Protein AF-A0A3D8RKR7-F1 (afdb_monomer_lite)

Organism: NCBI:txid1810919

Secondary structure (DSSP, 8-state):
----------------------------GGGTTS-TTPBPTTT-SBP-EEEESS--SGGGHHHHHHHHHTT---S-TTSGGGEEEE-HHHHHHHH-SSS--EEEEES-HHHHHHHHHHHHHHHHHHHHHHTTSS----PPP---HHHHHHHTTSSSEEEEEEE-S-----TTS-SS-EEEEEEEE-S-HHHHHHHHHHH---TTSHHHHHHHHHH---SHHHHHHHHHHTTT--TTTTT-TT--TT---------------------------------------------

pLDDT: mean 72.48, std 21.84, range [32.44, 96.5]

Foldseek 3Di:
DDDDDDDDDDDDDPPDDPPPPPDPPCLDPQQVPCPQQHAAPFQRHGFPDKDFLQDPDPVCVVVVVVCVVLLLDLDDRSHCLRMGTHHPVQCVQLPDLVHRQKAKAFPCLLVQLLLLLLQLVVLVVQQVVCVVPVPRDDHRDGAAQCLQCVLVVHPTTWMKIWGNQADPDDPRDHRGTDIDGTDGDSHGRSSRLVSCLSNDPDPPDSSVLVVCSSPPPDPVSSVVVCVVSVNVDDCVSSVNPPPDSVPSDSPPPDDDPPDDDPPDDDDDDDDDDDDDDDDDDDDDDDDDDDD

Radius of gyration: 30.24 Å; chains: 1; bounding box: 137×66×73 Å

Sequence (291 aa):
MATASPRSSSRTETESIPSRKSSARAAKPELRYWGKDAFCFMCRDEADDYTFLIPDDDDNVRRNRLLRDRGLLNFHLHRKSNAIPLCPNCKSRYGNTLDPGLTFYPGDLSFFIRFELHDRVRRAKAKAKASCLDTGKCPRIVPTARQYATCTNKPVGLYTRVFLKSWVGTALVPKDPGVLAPVPWRGAPVAAILRAIRITDCPRSTLRILRDLYFRDDDNMVTEVGAEYRADGVDEEFGLAGVGLDEVGLEGDAEDGLRWTDDSNSIEKGDDDEKDEGDEMPELVFFDRVI

Structure (mmCIF, N/CA/C/O backbone):
data_AF-A0A3D8RKR7-F1
#
_entry.id   AF-A0A3D8RKR7-F1
#
loop_
_atom_site.group_PDB
_atom_site.id
_atom_site.type_symbol
_atom_site.label_atom_id
_atom_site.label_alt_id
_atom_site.label_comp_id
_atom_site.label_asym_id
_atom_site.label_entity_id
_atom_site.label_seq_id
_atom_site.pdbx_PDB_ins_code
_atom_site.Cartn_x
_atom_site.Cartn_y
_atom_site.Cartn_z
_atom_site.occupancy
_atom_site.B_iso_or_equiv
_atom_site.auth_seq_id
_atom_site.auth_comp_id
_atom_site.auth_asym_id
_atom_site.auth_atom_id
_atom_site.pdbx_PDB_model_num
ATOM 1 N N . MET A 1 1 ? 62.571 28.262 44.326 1.00 39.94 1 MET A N 1
ATOM 2 C CA . MET A 1 1 ? 62.321 27.233 43.292 1.00 39.94 1 MET A CA 1
ATOM 3 C C . MET A 1 1 ? 60.843 26.875 43.311 1.00 39.94 1 MET A C 1
ATOM 5 O O . MET A 1 1 ? 60.292 26.799 44.398 1.00 39.94 1 MET A O 1
ATOM 9 N N . ALA A 1 2 ? 60.270 26.661 42.124 1.00 37.88 2 ALA A N 1
ATOM 10 C CA . ALA A 1 2 ? 58.874 26.328 41.808 1.00 37.88 2 ALA A CA 1
ATOM 11 C C . ALA A 1 2 ? 57.887 27.513 41.718 1.00 37.88 2 ALA A C 1
ATOM 13 O O . ALA A 1 2 ? 57.321 28.007 42.685 1.00 37.88 2 ALA A O 1
ATOM 14 N N . THR A 1 3 ? 57.722 27.925 40.465 1.00 40.38 3 THR A N 1
ATOM 15 C CA . THR A 1 3 ? 56.677 28.736 39.842 1.00 40.38 3 THR A CA 1
ATOM 16 C C . THR A 1 3 ? 55.322 28.019 39.819 1.00 40.38 3 THR A C 1
ATOM 18 O O . THR A 1 3 ? 55.292 26.834 39.496 1.00 40.38 3 THR A O 1
ATOM 21 N N . ALA A 1 4 ? 54.211 28.743 39.979 1.00 36.09 4 ALA A N 1
ATOM 22 C CA . ALA A 1 4 ? 52.954 28.417 39.297 1.00 36.09 4 ALA A CA 1
ATOM 23 C C . ALA A 1 4 ? 52.034 29.646 39.223 1.00 36.09 4 ALA A C 1
ATOM 25 O O . ALA A 1 4 ? 51.695 30.258 40.231 1.00 36.09 4 ALA A O 1
ATOM 26 N N . SER A 1 5 ? 51.677 29.995 37.989 1.00 38.66 5 SER A N 1
ATOM 27 C CA . SER A 1 5 ? 50.736 31.038 37.577 1.00 38.66 5 SER A CA 1
ATOM 28 C C . SER A 1 5 ? 49.305 30.451 37.437 1.00 38.66 5 SER A C 1
ATOM 30 O O . SER A 1 5 ? 49.126 29.248 37.639 1.00 38.66 5 SER A O 1
ATOM 32 N N . PRO A 1 6 ? 48.278 31.270 37.134 1.00 45.84 6 PRO A N 1
ATOM 33 C CA . PRO A 1 6 ? 46.893 31.098 37.578 1.00 45.84 6 PRO A CA 1
ATOM 34 C C . PRO A 1 6 ? 46.051 30.205 36.659 1.00 45.84 6 PRO A C 1
ATOM 36 O O . PRO A 1 6 ? 46.387 29.993 35.494 1.00 45.84 6 PRO A O 1
ATOM 39 N N . ARG A 1 7 ? 44.886 29.752 37.144 1.00 35.34 7 ARG A N 1
ATOM 40 C CA . ARG A 1 7 ? 43.813 29.255 36.272 1.00 35.34 7 ARG A CA 1
ATOM 41 C C . ARG A 1 7 ? 42.544 30.076 36.437 1.00 35.34 7 ARG A C 1
ATOM 43 O O . ARG A 1 7 ? 41.972 30.192 37.515 1.00 35.34 7 ARG A O 1
ATOM 50 N N . SER A 1 8 ? 42.190 30.663 35.306 1.00 34.97 8 SER A N 1
ATOM 51 C CA . SER A 1 8 ? 41.068 31.524 35.008 1.00 34.97 8 SER A CA 1
ATOM 52 C C . SER A 1 8 ? 39.729 30.799 35.031 1.00 34.97 8 SER A C 1
ATOM 54 O O . SER A 1 8 ? 39.613 29.627 34.673 1.00 34.97 8 SER A O 1
ATOM 56 N N . SER A 1 9 ? 38.716 31.595 35.352 1.00 37.81 9 SER A N 1
ATOM 57 C CA . SER A 1 9 ? 37.302 31.426 35.057 1.00 37.81 9 SER A CA 1
ATOM 58 C C . SER A 1 9 ? 37.009 30.802 33.690 1.00 37.81 9 SER A C 1
ATOM 60 O O . SER A 1 9 ? 37.553 31.217 32.671 1.00 37.81 9 SER A O 1
ATOM 62 N N . SER A 1 10 ? 36.045 29.888 33.664 1.00 34.12 10 SER A N 1
ATOM 63 C CA . SER A 1 10 ? 35.070 29.773 32.573 1.00 34.12 10 SER A CA 1
ATOM 64 C C . SER A 1 10 ? 33.810 29.099 33.120 1.00 34.12 10 SER A C 1
ATOM 66 O O . SER A 1 10 ? 33.689 27.881 33.182 1.00 34.12 10 SER A O 1
ATOM 68 N N . ARG A 1 11 ? 32.873 29.930 33.592 1.00 36.28 11 ARG A N 1
ATOM 69 C CA . ARG A 1 11 ? 31.462 29.556 33.701 1.00 36.28 11 ARG A CA 1
ATOM 70 C C . ARG A 1 11 ? 30.933 29.526 32.270 1.00 36.28 11 ARG A C 1
ATOM 72 O O . ARG A 1 11 ? 30.763 30.580 31.671 1.00 36.28 11 ARG A O 1
ATOM 79 N N . THR A 1 12 ? 30.725 28.343 31.714 1.00 32.88 12 THR A N 1
ATOM 80 C CA . THR A 1 12 ? 29.902 28.171 30.518 1.00 32.88 12 THR A CA 1
ATOM 81 C C . THR A 1 12 ? 28.444 28.182 30.956 1.00 32.88 12 THR A C 1
ATOM 83 O O . THR A 1 12 ? 27.963 27.272 31.632 1.00 32.88 12 THR A O 1
ATOM 86 N N . GLU A 1 13 ? 27.766 29.276 30.623 1.00 37.91 13 GLU A N 1
ATOM 87 C CA . GLU A 1 13 ? 26.317 29.391 30.680 1.00 37.91 13 GLU A CA 1
ATOM 88 C C . GLU A 1 13 ? 25.705 28.286 29.818 1.00 37.91 13 GLU A C 1
ATOM 90 O O . GLU A 1 13 ? 26.032 28.111 28.645 1.00 37.91 13 GLU A O 1
ATOM 95 N N . THR A 1 14 ? 24.841 27.490 30.437 1.00 35.91 14 THR A N 1
ATOM 96 C CA . THR A 1 14 ? 23.998 26.531 29.738 1.00 35.91 14 THR A CA 1
ATOM 97 C C . THR A 1 14 ? 22.871 27.321 29.090 1.00 35.91 14 THR A C 1
ATOM 99 O O . THR A 1 14 ? 21.837 27.584 29.702 1.00 35.91 14 THR A O 1
ATOM 102 N N . GLU A 1 15 ? 23.090 27.745 27.844 1.00 35.81 15 GLU A N 1
ATOM 103 C CA . GLU A 1 15 ? 22.016 28.215 26.977 1.00 35.81 15 GLU A CA 1
ATOM 104 C C . GLU A 1 15 ? 20.998 27.083 26.823 1.00 35.81 15 GLU A C 1
ATOM 106 O O . GLU A 1 15 ? 21.229 26.043 26.201 1.00 35.81 15 GLU A O 1
ATOM 111 N N . SER A 1 16 ? 19.859 27.282 27.473 1.00 35.56 16 SER A N 1
ATOM 112 C CA . SER A 1 16 ? 18.686 26.437 27.363 1.00 35.56 16 SER A CA 1
ATOM 113 C C . SER A 1 16 ? 18.123 26.585 25.953 1.00 35.56 16 SER A C 1
ATOM 115 O O . SER A 1 16 ? 17.440 27.549 25.619 1.00 35.56 16 SER A O 1
ATOM 117 N N . ILE A 1 17 ? 18.437 25.609 25.103 1.00 39.28 17 ILE A N 1
ATOM 118 C CA . ILE A 1 17 ? 17.840 25.460 23.777 1.00 39.28 17 ILE A CA 1
ATOM 119 C C . ILE A 1 17 ? 16.317 25.358 23.969 1.00 39.28 17 ILE A C 1
ATOM 121 O O . ILE A 1 17 ? 15.851 24.406 24.607 1.00 39.28 17 ILE A O 1
ATOM 125 N N . PRO A 1 18 ? 15.509 26.292 23.433 1.00 33.22 18 PRO A N 1
ATOM 126 C CA . PRO A 1 18 ? 14.067 26.173 23.510 1.00 33.22 18 PRO A CA 1
ATOM 127 C C . PRO A 1 18 ? 13.653 24.957 22.688 1.00 33.22 18 PRO A C 1
ATOM 129 O O . PRO A 1 18 ? 13.862 24.907 21.473 1.00 33.22 18 PRO A O 1
ATOM 132 N N . SER A 1 19 ? 13.064 23.975 23.369 1.00 32.94 19 SER A N 1
ATOM 133 C CA . SER A 1 19 ? 12.378 22.837 22.769 1.00 32.94 19 SER A CA 1
ATOM 134 C C . SER A 1 19 ? 11.348 23.362 21.767 1.00 32.94 19 SER A C 1
ATOM 136 O O . SER A 1 19 ? 10.260 23.820 22.130 1.00 32.94 19 SER A O 1
ATOM 138 N N . ARG A 1 20 ? 11.727 23.355 20.483 1.00 36.62 20 ARG A N 1
ATOM 139 C CA . ARG A 1 20 ? 10.831 23.615 19.361 1.00 36.62 20 ARG A CA 1
ATOM 140 C C . ARG A 1 20 ? 9.817 22.483 19.346 1.00 36.62 20 ARG A C 1
ATOM 142 O O . ARG A 1 20 ? 10.061 21.429 18.771 1.00 36.62 20 ARG A O 1
ATOM 149 N N . LYS A 1 21 ? 8.682 22.714 20.005 1.00 33.47 21 LYS A N 1
ATOM 150 C CA . LYS A 1 21 ? 7.452 21.952 19.806 1.00 33.47 21 LYS A CA 1
ATOM 151 C C . LYS A 1 21 ? 7.142 22.011 18.311 1.00 33.47 21 LYS A C 1
ATOM 153 O O . LYS A 1 21 ? 6.682 23.038 17.813 1.00 33.47 21 LYS A O 1
ATOM 158 N N . SER A 1 22 ? 7.488 20.949 17.592 1.00 38.47 22 SER A N 1
ATOM 159 C CA . SER A 1 22 ? 7.185 20.792 16.179 1.00 38.47 22 SER A CA 1
ATOM 160 C C . SER A 1 22 ? 5.668 20.843 16.012 1.00 38.47 22 SER A C 1
ATOM 162 O O . SER A 1 22 ? 4.891 20.164 16.685 1.00 38.47 22 SER A O 1
ATOM 164 N N . SER A 1 23 ? 5.249 21.781 15.171 1.00 43.09 23 SER A N 1
ATOM 165 C CA . SER A 1 23 ? 3.861 22.132 14.921 1.00 43.09 23 SER A CA 1
ATOM 166 C C . SER A 1 23 ? 3.163 21.010 14.153 1.00 43.09 23 SER A C 1
ATOM 168 O O . SER A 1 23 ? 3.196 20.967 12.928 1.00 43.09 23 SER A O 1
ATOM 170 N N . ALA A 1 24 ? 2.471 20.130 14.873 1.00 42.94 24 ALA A N 1
ATOM 171 C CA . ALA A 1 24 ? 1.514 19.179 14.303 1.00 42.94 24 ALA A CA 1
ATOM 172 C C . ALA A 1 24 ? 0.143 19.822 13.977 1.00 42.94 24 ALA A C 1
ATOM 174 O O . ALA A 1 24 ? -0.828 19.120 13.715 1.00 42.94 24 ALA A O 1
ATOM 175 N N . ARG A 1 25 ? 0.015 21.160 14.026 1.00 41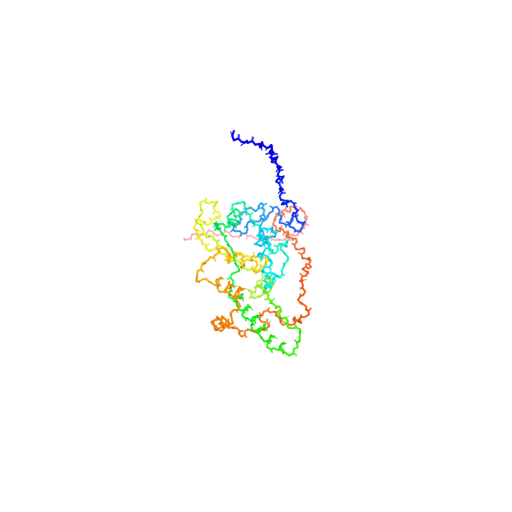.34 25 ARG A N 1
ATOM 176 C CA . ARG A 1 25 ? -1.291 21.851 13.990 1.00 41.34 25 ARG A CA 1
ATOM 177 C C . ARG A 1 25 ? -1.711 22.424 12.638 1.00 41.34 25 ARG A C 1
ATOM 179 O O . ARG A 1 25 ? -2.804 22.972 12.542 1.00 41.34 25 ARG A O 1
ATOM 186 N N . ALA A 1 26 ? -0.911 22.262 11.589 1.00 39.88 26 ALA A N 1
ATOM 187 C CA . ALA A 1 26 ? -1.281 22.680 10.237 1.00 39.88 26 ALA A CA 1
ATOM 188 C C . ALA A 1 26 ? -1.836 21.503 9.411 1.00 39.88 26 ALA A C 1
ATOM 190 O O . ALA A 1 26 ? -1.346 21.202 8.323 1.00 39.88 26 ALA A O 1
ATOM 191 N N . ALA A 1 27 ? -2.855 20.807 9.924 1.00 41.25 27 ALA A N 1
ATOM 192 C CA . ALA A 1 27 ? -3.621 19.877 9.099 1.00 41.25 27 ALA A CA 1
ATOM 193 C C . ALA A 1 27 ? -4.478 20.684 8.105 1.00 41.25 27 ALA A C 1
ATOM 195 O O . ALA A 1 27 ? -5.383 21.427 8.490 1.00 41.25 27 ALA A O 1
ATOM 196 N N . LYS A 1 28 ? -4.112 20.566 6.825 1.00 51.03 28 LYS A N 1
ATOM 197 C CA . LYS A 1 28 ? -4.682 21.246 5.653 1.00 51.03 28 LYS A CA 1
ATOM 198 C C . LYS A 1 28 ? -6.195 20.951 5.497 1.00 51.03 28 LYS A C 1
ATOM 200 O O . LYS A 1 28 ? -6.631 19.843 5.810 1.00 51.03 28 LYS A O 1
ATOM 205 N N . PRO A 1 29 ? -6.997 21.908 4.988 1.00 46.53 29 PRO A N 1
ATOM 206 C CA . PRO A 1 29 ? -8.468 21.865 4.987 1.00 46.53 29 PRO A CA 1
ATOM 207 C C . PRO A 1 29 ? -9.113 20.666 4.264 1.00 46.53 29 PRO A C 1
ATOM 209 O O . PRO A 1 29 ? -10.235 20.307 4.609 1.00 46.53 29 PRO A O 1
ATOM 212 N N . GLU A 1 30 ? -8.422 19.993 3.336 1.00 51.38 30 GLU A N 1
ATOM 213 C CA . GLU A 1 30 ? -8.979 18.859 2.568 1.00 51.38 30 GLU A CA 1
ATOM 214 C C . GLU A 1 30 ? -9.342 17.623 3.414 1.00 51.38 30 GLU A C 1
ATOM 216 O O . GLU A 1 30 ? -10.159 16.800 2.999 1.00 51.38 30 GLU A O 1
ATOM 221 N N . LEU A 1 31 ? -8.767 17.482 4.611 1.00 54.09 31 LEU A N 1
ATOM 222 C CA . LEU A 1 31 ? -8.979 16.322 5.488 1.00 54.09 31 LEU A CA 1
ATOM 223 C C . LEU A 1 31 ? -10.013 16.538 6.592 1.00 54.09 31 LEU A C 1
ATOM 225 O O . LEU A 1 31 ? -10.366 15.577 7.268 1.00 54.09 31 LEU A O 1
ATOM 229 N N . ARG A 1 32 ? -10.573 17.748 6.734 1.00 53.78 32 ARG A N 1
ATOM 230 C CA . ARG A 1 32 ? -11.679 18.041 7.675 1.00 53.78 32 ARG A CA 1
ATOM 231 C C . ARG A 1 32 ? -13.003 17.329 7.336 1.00 53.78 32 ARG A C 1
ATOM 233 O O . ARG A 1 32 ? -14.017 17.609 7.957 1.00 53.78 32 ARG A O 1
ATOM 240 N N . TYR A 1 33 ? -12.996 16.439 6.347 1.00 52.94 33 TYR A N 1
ATOM 241 C CA . TYR A 1 33 ? -14.180 15.891 5.687 1.00 52.94 33 TYR A CA 1
ATOM 242 C C . TYR A 1 33 ? -14.348 14.373 5.841 1.00 52.94 33 TYR A C 1
ATOM 244 O O . TYR A 1 33 ? -15.031 13.742 5.036 1.00 52.94 33 TYR A O 1
ATOM 252 N N . TRP A 1 34 ? -13.726 13.763 6.846 1.00 63.56 34 TRP A N 1
ATOM 253 C CA . TRP A 1 34 ? -14.287 12.526 7.383 1.00 63.56 34 TRP A CA 1
ATOM 254 C C . TRP A 1 34 ? -15.398 13.006 8.317 1.00 63.56 34 TRP A C 1
ATOM 256 O O . TRP A 1 34 ? -15.102 13.682 9.298 1.00 63.56 34 TRP A O 1
ATOM 266 N N . GLY A 1 35 ? -16.661 12.840 7.909 1.00 60.59 35 GLY A N 1
ATOM 267 C CA . GLY A 1 35 ? -17.811 13.318 8.683 1.00 60.59 35 GLY A CA 1
ATOM 268 C C . GLY A 1 35 ? -17.785 12.787 10.119 1.00 60.59 35 GLY A C 1
ATOM 269 O O . GLY A 1 35 ? -17.057 11.840 10.412 1.00 60.59 35 GLY A O 1
ATOM 270 N N . LYS A 1 36 ? -18.588 13.380 11.011 1.00 62.94 36 LYS A N 1
ATOM 271 C CA . LYS A 1 36 ? -18.715 12.906 12.403 1.00 62.94 36 LYS A CA 1
ATOM 272 C C . LYS A 1 36 ? -19.152 11.434 12.499 1.00 62.94 36 LYS A C 1
ATOM 274 O O . LYS A 1 36 ? -18.908 10.815 13.518 1.00 62.94 36 LYS A O 1
ATOM 279 N N . ASP A 1 37 ? -19.683 10.879 11.412 1.00 64.00 37 ASP A N 1
ATOM 280 C CA . ASP A 1 37 ? -20.168 9.500 11.311 1.00 64.00 37 ASP A CA 1
ATOM 281 C C . ASP A 1 37 ? -19.169 8.569 10.591 1.00 64.00 37 ASP A C 1
ATOM 283 O O . ASP A 1 37 ? -19.534 7.558 9.988 1.00 64.00 37 ASP A O 1
ATOM 287 N N . ALA A 1 38 ? -17.877 8.917 10.579 1.00 85.44 38 ALA A N 1
ATOM 288 C CA . ALA A 1 38 ? -16.861 8.056 9.991 1.00 85.44 38 ALA A CA 1
ATOM 289 C C . ALA A 1 38 ? -16.655 6.798 10.851 1.00 85.44 38 ALA A C 1
ATOM 291 O O . ALA A 1 38 ? -16.345 6.874 12.035 1.00 85.44 38 ALA A O 1
ATOM 292 N N . PHE A 1 39 ? -16.742 5.620 10.234 1.00 91.19 39 PHE A N 1
ATOM 293 C CA . PHE A 1 39 ? -16.422 4.359 10.902 1.00 91.19 39 PHE A CA 1
ATOM 294 C C . PHE A 1 39 ? -14.947 3.995 10.742 1.00 91.19 39 PHE A C 1
ATOM 296 O O . PHE A 1 39 ? -14.360 4.124 9.665 1.00 91.19 39 PHE A O 1
ATOM 303 N N . CYS A 1 40 ? -14.364 3.445 11.802 1.00 92.62 40 CYS A N 1
ATOM 304 C CA . CYS A 1 40 ? -13.018 2.906 11.844 1.00 92.62 40 CYS A CA 1
ATOM 305 C C . CYS A 1 40 ? -12.832 1.867 10.740 1.00 92.62 40 CYS A C 1
ATOM 307 O O . CYS A 1 40 ? -13.534 0.852 10.667 1.00 92.62 40 CYS A O 1
ATOM 309 N N . PHE A 1 41 ? -11.817 2.082 9.910 1.00 93.69 41 PHE A N 1
ATOM 310 C CA . PHE A 1 41 ? -11.498 1.197 8.799 1.00 93.69 41 PHE A CA 1
ATOM 311 C C . PHE A 1 41 ? -11.228 -0.242 9.252 1.00 93.69 41 PHE A C 1
ATOM 313 O O . PHE A 1 41 ? -11.626 -1.204 8.593 1.00 93.69 41 PHE A O 1
ATOM 320 N N . MET A 1 42 ? -10.585 -0.399 10.411 1.00 92.50 42 MET A N 1
ATOM 321 C CA . MET A 1 42 ? -10.130 -1.697 10.900 1.00 92.50 42 MET A CA 1
ATOM 322 C C . MET A 1 42 ? -11.228 -2.488 11.610 1.00 92.50 42 MET A C 1
ATOM 324 O O . MET A 1 42 ? -11.440 -3.645 11.257 1.00 92.50 42 MET A O 1
ATOM 328 N N . CYS A 1 43 ? -11.941 -1.884 12.565 1.00 90.19 43 CYS A N 1
ATOM 329 C CA . CYS A 1 43 ? -12.896 -2.594 13.429 1.00 90.19 43 CYS A CA 1
ATOM 330 C C . CYS A 1 43 ? -14.360 -2.159 13.277 1.00 90.19 43 CYS A C 1
ATOM 332 O O . CYS A 1 43 ? -15.208 -2.736 13.943 1.00 90.19 43 CYS A O 1
ATOM 334 N N . ARG A 1 44 ? -14.664 -1.178 12.412 1.00 90.00 44 ARG A N 1
ATOM 335 C CA . ARG A 1 44 ? -16.019 -0.629 12.186 1.00 90.00 44 ARG A CA 1
ATOM 336 C C . ARG A 1 44 ? -16.674 0.075 13.382 1.00 90.00 44 ARG A C 1
ATOM 338 O O . ARG A 1 44 ? -17.839 0.424 13.291 1.00 90.00 44 ARG A O 1
ATOM 345 N N . ASP A 1 45 ? -15.923 0.312 14.451 1.00 89.12 45 ASP A N 1
ATOM 346 C CA . ASP A 1 45 ? -16.331 1.192 15.555 1.00 89.12 45 ASP A CA 1
ATOM 347 C C . ASP A 1 45 ? -16.315 2.668 15.115 1.00 89.12 45 ASP A C 1
ATOM 349 O O . ASP A 1 45 ? -15.830 2.966 14.024 1.00 89.12 45 ASP A O 1
ATOM 353 N N . GLU A 1 46 ? -16.785 3.597 15.938 1.00 89.75 46 GLU A N 1
ATOM 354 C CA . GLU A 1 46 ? -16.725 5.035 15.637 1.00 89.75 46 GLU A CA 1
ATOM 355 C C . GLU A 1 46 ? -15.261 5.500 15.495 1.00 89.75 46 GLU A C 1
ATOM 357 O O . GLU A 1 46 ? -14.401 5.180 16.323 1.00 89.75 46 GLU A O 1
ATOM 362 N N . ALA A 1 47 ? -14.938 6.198 14.402 1.00 91.19 47 ALA A N 1
ATOM 363 C CA . ALA A 1 47 ? -13.626 6.806 14.217 1.00 91.19 47 ALA A CA 1
ATOM 364 C C . ALA A 1 47 ? -13.636 8.241 14.738 1.00 91.19 47 ALA A C 1
ATOM 366 O O . ALA A 1 47 ? -14.434 9.066 14.310 1.00 91.19 47 ALA A O 1
ATOM 367 N N . ASP A 1 48 ? -12.686 8.546 15.611 1.00 87.75 48 ASP A N 1
ATOM 368 C CA . ASP A 1 48 ? -12.483 9.882 16.163 1.00 87.75 48 ASP A CA 1
ATOM 369 C C . ASP A 1 48 ? -11.448 10.690 15.367 1.00 87.75 48 ASP A C 1
ATOM 371 O O . ASP A 1 48 ? -11.423 11.920 15.426 1.00 87.75 48 ASP A O 1
ATOM 375 N N . ASP A 1 49 ? -10.578 10.005 14.621 1.00 89.50 49 ASP A N 1
ATOM 376 C CA . ASP A 1 49 ? -9.476 10.620 13.895 1.00 89.50 49 ASP A CA 1
ATOM 377 C C . ASP A 1 49 ? -9.088 9.798 12.650 1.00 89.50 49 ASP A C 1
ATOM 379 O O . ASP A 1 49 ? -9.614 8.721 12.359 1.00 89.50 49 ASP A O 1
ATOM 383 N N . TYR A 1 50 ? -8.122 10.302 11.892 1.00 91.00 50 TYR A N 1
ATOM 384 C CA . TYR A 1 50 ? -7.516 9.621 10.761 1.00 91.00 50 TYR A CA 1
ATOM 385 C C . TYR A 1 50 ? -6.018 9.402 10.977 1.00 91.00 50 TYR A C 1
ATOM 387 O O . TYR A 1 50 ? -5.378 9.902 11.911 1.00 91.00 50 TYR A O 1
ATOM 395 N N . THR A 1 51 ? -5.432 8.573 10.120 1.00 92.81 51 THR A N 1
ATOM 396 C CA . THR A 1 51 ? -3.987 8.360 10.057 1.00 92.81 51 THR A CA 1
ATOM 397 C C . THR A 1 51 ? -3.535 8.225 8.615 1.00 92.81 51 THR A C 1
ATOM 399 O O . THR A 1 51 ? -4.157 7.518 7.820 1.00 92.81 51 THR A O 1
ATOM 402 N N . PHE A 1 52 ? -2.427 8.891 8.291 1.00 94.00 52 PHE A N 1
ATOM 403 C CA . PHE A 1 52 ? -1.772 8.745 7.000 1.00 94.00 52 PHE A CA 1
ATOM 404 C C . PHE A 1 52 ? -1.000 7.428 6.915 1.00 94.00 52 PHE A C 1
ATOM 406 O O . PHE A 1 52 ? -0.294 7.040 7.847 1.00 94.00 52 PHE A O 1
ATOM 413 N N . LEU A 1 53 ? -1.088 6.752 5.773 1.00 94.50 53 LEU A N 1
ATOM 414 C CA . LEU A 1 53 ? -0.333 5.530 5.497 1.00 94.50 53 LEU A CA 1
ATOM 415 C C . LEU A 1 53 ? 1.157 5.847 5.324 1.00 94.50 53 LEU A C 1
ATOM 417 O O . LEU A 1 53 ? 2.026 5.183 5.901 1.00 94.50 53 LEU A O 1
ATOM 421 N N . ILE A 1 54 ? 1.443 6.889 4.541 1.00 93.88 54 ILE A N 1
ATOM 422 C CA . ILE A 1 54 ? 2.777 7.460 4.367 1.00 93.88 54 ILE A CA 1
ATOM 423 C C . ILE A 1 54 ? 2.783 8.850 5.010 1.00 93.88 54 ILE A C 1
ATOM 425 O O . ILE A 1 54 ? 2.272 9.788 4.399 1.00 93.88 54 ILE A O 1
ATOM 429 N N . PRO A 1 55 ? 3.313 8.995 6.236 1.00 91.69 55 PRO A N 1
ATOM 430 C CA . PRO A 1 55 ? 3.407 10.298 6.879 1.00 91.69 55 PRO A CA 1
ATOM 431 C C . PRO A 1 55 ? 4.410 11.202 6.154 1.00 91.69 55 PRO A C 1
ATOM 433 O O . PRO A 1 55 ? 5.417 10.732 5.614 1.00 91.69 55 PRO A O 1
ATOM 436 N N . ASP A 1 56 ? 4.116 12.499 6.155 1.00 89.06 56 ASP A N 1
ATOM 437 C CA . ASP A 1 56 ? 4.981 13.559 5.634 1.00 89.06 56 ASP A CA 1
ATOM 438 C C . ASP A 1 56 ? 5.521 14.391 6.804 1.00 89.06 56 ASP A C 1
ATOM 440 O O . ASP A 1 56 ? 5.109 15.527 7.028 1.00 89.06 56 ASP A O 1
ATOM 444 N N . ASP A 1 57 ? 6.368 13.756 7.614 1.00 87.06 57 ASP A N 1
ATOM 445 C CA . ASP A 1 57 ? 7.050 14.348 8.767 1.00 87.06 57 ASP A CA 1
ATOM 446 C C . ASP A 1 57 ? 8.579 14.266 8.603 1.00 87.06 57 ASP A C 1
ATOM 448 O O . ASP A 1 57 ? 9.092 13.558 7.726 1.00 87.06 57 ASP A O 1
ATOM 452 N N . ASP A 1 58 ? 9.305 15.006 9.448 1.00 78.38 58 ASP A N 1
ATOM 453 C CA . ASP A 1 58 ? 10.769 15.125 9.390 1.00 78.38 58 ASP A CA 1
ATOM 454 C C . ASP A 1 58 ? 11.475 13.759 9.490 1.00 78.38 58 ASP A C 1
ATOM 456 O O . ASP A 1 58 ? 12.455 13.502 8.782 1.00 78.38 58 ASP A O 1
ATOM 460 N N . ASP A 1 59 ? 10.921 12.841 10.286 1.00 83.31 59 ASP A N 1
ATOM 461 C CA . ASP A 1 59 ? 11.456 11.490 10.481 1.00 83.31 59 ASP A CA 1
ATOM 462 C C . ASP A 1 59 ? 11.339 10.624 9.214 1.00 83.31 59 ASP A C 1
ATOM 464 O O . ASP A 1 59 ? 12.122 9.691 9.003 1.00 83.31 59 ASP A O 1
ATOM 468 N N . ASN A 1 60 ? 10.386 10.931 8.328 1.00 85.56 60 ASN A N 1
ATOM 469 C CA . ASN A 1 60 ? 10.146 10.190 7.092 1.00 85.56 60 ASN A CA 1
ATOM 470 C C . ASN A 1 60 ? 10.711 10.873 5.834 1.00 85.56 60 ASN A C 1
ATOM 472 O O . ASN A 1 60 ? 10.625 10.277 4.759 1.00 85.56 60 ASN A O 1
ATOM 476 N N . VAL A 1 61 ? 11.368 12.038 5.926 1.00 87.69 61 VAL A N 1
ATOM 477 C CA . VAL A 1 61 ? 11.892 12.788 4.759 1.00 87.69 61 VAL A CA 1
ATOM 478 C C . VAL A 1 61 ? 12.791 11.933 3.863 1.00 87.69 61 VAL A C 1
ATOM 480 O O . VAL A 1 61 ? 12.577 11.854 2.651 1.00 87.69 61 VAL A O 1
ATOM 483 N N . ARG A 1 62 ? 13.783 11.242 4.443 1.00 89.19 62 ARG A N 1
ATOM 484 C CA . ARG A 1 62 ? 14.703 10.383 3.669 1.00 89.19 62 ARG A CA 1
ATOM 485 C C . ARG A 1 62 ? 13.965 9.243 2.973 1.00 89.19 62 ARG A C 1
ATOM 487 O O . ARG A 1 62 ? 14.273 8.911 1.830 1.00 89.19 62 ARG A O 1
ATOM 494 N N . ARG A 1 63 ? 12.977 8.661 3.653 1.00 89.88 63 ARG A N 1
ATOM 495 C CA . ARG A 1 63 ? 12.161 7.571 3.114 1.00 89.88 63 ARG A CA 1
ATOM 496 C C . ARG A 1 63 ? 11.270 8.068 1.983 1.00 89.88 63 ARG A C 1
ATOM 498 O O . ARG A 1 63 ? 11.239 7.452 0.926 1.00 89.88 63 ARG A O 1
ATOM 505 N N . ASN A 1 64 ? 10.588 9.190 2.180 1.00 92.62 64 ASN A N 1
ATOM 506 C CA . ASN A 1 64 ? 9.706 9.780 1.181 1.00 92.62 64 ASN A CA 1
ATOM 507 C C . ASN A 1 64 ? 10.501 10.178 -0.067 1.00 92.62 64 ASN A C 1
ATOM 509 O O . ASN A 1 64 ? 10.047 9.905 -1.175 1.00 92.62 64 ASN A O 1
ATOM 513 N N . ARG A 1 65 ? 11.721 10.708 0.097 1.00 92.75 65 ARG A N 1
ATOM 514 C CA . ARG A 1 65 ? 12.651 10.938 -1.017 1.00 92.75 65 ARG A CA 1
ATOM 515 C C . ARG A 1 65 ? 12.963 9.647 -1.778 1.00 92.75 65 ARG A C 1
ATOM 517 O O . ARG A 1 65 ? 12.766 9.612 -2.983 1.00 92.75 65 ARG A O 1
ATOM 524 N N . LEU A 1 66 ? 13.342 8.572 -1.083 1.00 92.44 66 LEU A N 1
ATOM 525 C CA . LEU A 1 66 ? 13.620 7.274 -1.712 1.00 92.44 66 LEU A CA 1
ATOM 526 C C . LEU A 1 66 ? 12.422 6.728 -2.508 1.00 92.44 66 LEU A C 1
ATOM 528 O O . LEU A 1 66 ? 12.599 6.149 -3.578 1.00 92.44 66 LEU A O 1
ATOM 532 N N . LEU A 1 67 ? 11.204 6.891 -1.986 1.00 94.38 67 LEU A N 1
ATOM 533 C CA . LEU A 1 67 ? 9.984 6.451 -2.664 1.00 94.38 67 LEU A CA 1
ATOM 534 C C . LEU A 1 67 ? 9.684 7.292 -3.915 1.00 94.38 67 LEU A C 1
ATOM 536 O O . LEU A 1 67 ? 9.276 6.725 -4.928 1.00 94.38 67 LEU A O 1
ATOM 540 N N . ARG A 1 68 ? 9.924 8.613 -3.874 1.00 93.06 68 ARG A N 1
ATOM 541 C CA . ARG A 1 68 ? 9.813 9.497 -5.052 1.00 93.06 68 ARG A CA 1
ATOM 542 C C . ARG A 1 68 ? 10.855 9.158 -6.109 1.00 93.06 68 ARG A C 1
ATOM 544 O O . ARG A 1 68 ? 10.493 8.991 -7.266 1.00 93.06 68 ARG A O 1
ATOM 551 N N . ASP A 1 69 ? 12.111 8.986 -5.703 1.00 91.44 69 ASP A N 1
ATOM 552 C CA . ASP A 1 69 ? 13.220 8.659 -6.608 1.00 91.44 69 ASP A CA 1
ATOM 553 C C . ASP A 1 69 ? 12.984 7.319 -7.330 1.00 91.44 69 ASP A C 1
ATOM 555 O O . ASP A 1 69 ? 13.405 7.139 -8.470 1.00 91.44 69 ASP A O 1
ATOM 559 N N . ARG A 1 70 ? 12.253 6.390 -6.694 1.00 91.12 70 ARG A N 1
ATOM 560 C CA . ARG A 1 70 ? 11.818 5.120 -7.298 1.00 91.12 70 ARG A CA 1
ATOM 561 C C . ARG A 1 70 ? 10.498 5.184 -8.074 1.00 91.12 70 ARG A C 1
ATOM 563 O O . ARG A 1 70 ? 10.062 4.149 -8.567 1.00 91.12 70 ARG A O 1
ATOM 570 N N . GLY A 1 71 ? 9.838 6.338 -8.167 1.00 93.44 71 GLY A N 1
ATOM 571 C CA . GLY A 1 71 ? 8.544 6.474 -8.847 1.00 93.44 71 GLY A CA 1
ATOM 572 C C . GLY A 1 71 ? 7.397 5.707 -8.175 1.00 93.44 71 GLY A C 1
ATOM 573 O O . GLY A 1 71 ? 6.434 5.343 -8.835 1.00 93.44 71 GLY A O 1
ATOM 574 N N . LEU A 1 72 ? 7.494 5.429 -6.869 1.00 94.94 72 LEU A N 1
ATOM 575 C CA . LEU A 1 72 ? 6.479 4.680 -6.110 1.00 94.94 72 LEU A CA 1
ATOM 576 C C . LEU A 1 72 ? 5.382 5.576 -5.509 1.00 94.94 72 LEU A C 1
ATOM 578 O O . LEU A 1 72 ? 4.457 5.073 -4.876 1.00 94.94 72 LEU A O 1
ATOM 582 N N . LEU A 1 73 ? 5.491 6.898 -5.662 1.00 92.88 73 LEU A N 1
ATOM 583 C CA . LEU A 1 73 ? 4.487 7.862 -5.208 1.00 92.88 73 LEU A CA 1
ATOM 584 C C . LEU A 1 73 ? 3.864 8.562 -6.417 1.00 92.88 73 LEU A C 1
ATOM 586 O O . LEU A 1 73 ? 4.458 9.487 -6.963 1.00 92.88 73 LEU A O 1
ATOM 590 N N . ASN A 1 74 ? 2.657 8.141 -6.795 1.00 88.88 74 ASN A N 1
ATOM 591 C CA . ASN A 1 74 ? 1.829 8.769 -7.833 1.00 88.88 74 ASN A CA 1
ATOM 592 C C . ASN A 1 74 ? 0.707 9.658 -7.256 1.00 88.88 74 ASN A C 1
ATOM 594 O O . ASN A 1 74 ? -0.223 10.021 -7.964 1.00 88.88 74 ASN A O 1
ATOM 598 N N . PHE A 1 75 ? 0.767 9.999 -5.966 1.00 89.50 75 PHE A N 1
ATOM 599 C CA . PHE A 1 75 ? -0.231 10.822 -5.278 1.00 89.50 75 PHE A CA 1
ATOM 600 C C . PHE A 1 75 ? 0.434 11.779 -4.281 1.00 89.50 75 PHE A C 1
ATOM 602 O O . PHE A 1 75 ? 1.555 11.560 -3.815 1.00 89.50 75 PHE A O 1
ATOM 609 N N . HIS A 1 76 ? -0.285 12.836 -3.898 1.00 89.75 76 HIS A N 1
ATOM 610 C CA . HIS A 1 76 ? 0.163 13.756 -2.853 1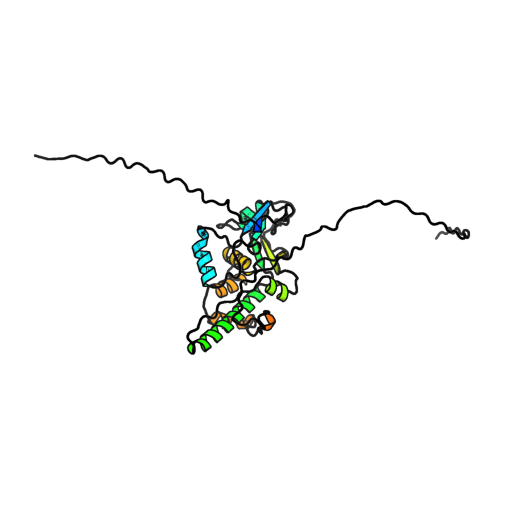.00 89.75 76 HIS A CA 1
ATOM 611 C C . HIS A 1 76 ? -0.094 13.185 -1.451 1.00 89.75 76 HIS A C 1
ATOM 613 O O . HIS A 1 76 ? -1.201 12.751 -1.135 1.00 89.75 76 HIS A O 1
ATOM 619 N N . LEU A 1 77 ? 0.907 13.266 -0.568 1.00 91.19 77 LEU A N 1
ATOM 620 C CA . LEU A 1 77 ? 0.864 12.653 0.768 1.00 91.19 77 LEU A CA 1
ATOM 621 C C . LEU A 1 77 ? -0.236 13.208 1.688 1.00 91.19 77 LEU A C 1
ATOM 623 O O . LEU A 1 77 ? -0.665 12.517 2.605 1.00 91.19 77 LEU A O 1
ATOM 627 N N . HIS A 1 78 ? -0.736 14.418 1.436 1.00 89.44 78 HIS A N 1
ATOM 628 C CA . HIS A 1 78 ? -1.806 15.027 2.237 1.00 89.44 78 HIS A CA 1
ATOM 629 C C . HIS A 1 78 ? -3.220 14.794 1.686 1.00 89.44 78 HIS A C 1
ATOM 631 O O . HIS A 1 78 ? -4.167 15.406 2.174 1.00 89.44 78 HIS A O 1
ATOM 637 N N . ARG A 1 79 ? -3.385 13.940 0.669 1.00 89.38 79 ARG A N 1
ATOM 638 C CA . ARG A 1 79 ? -4.701 13.607 0.106 1.00 89.38 79 ARG A CA 1
ATOM 639 C C . ARG A 1 79 ? -5.422 12.572 0.963 1.00 89.38 79 ARG A C 1
ATOM 641 O O . ARG A 1 79 ? -4.792 11.731 1.607 1.00 89.38 79 ARG A O 1
ATOM 648 N N . LYS A 1 80 ? -6.757 12.560 0.875 1.00 90.12 80 LYS A N 1
ATOM 649 C CA . LYS A 1 80 ? -7.608 11.520 1.485 1.00 90.12 80 LYS A CA 1
ATOM 650 C C . LYS A 1 80 ? -7.228 10.109 1.028 1.00 90.12 80 LYS A C 1
ATOM 652 O O . LYS A 1 80 ? -7.347 9.170 1.803 1.00 90.12 80 LYS A O 1
ATOM 657 N N . SER A 1 81 ? -6.711 9.962 -0.193 1.00 91.88 81 SER A N 1
ATOM 658 C CA . SER A 1 81 ? -6.251 8.678 -0.729 1.00 91.88 81 SER A CA 1
ATOM 659 C C . SER A 1 81 ? -5.052 8.081 0.021 1.00 91.88 81 SER A C 1
ATOM 661 O O . SER A 1 81 ? -4.815 6.881 -0.078 1.00 91.88 81 SER A O 1
ATOM 663 N N . ASN A 1 82 ? -4.321 8.876 0.805 1.00 95.56 82 ASN A N 1
ATOM 664 C CA . ASN A 1 82 ? -3.239 8.418 1.677 1.00 95.56 82 ASN A CA 1
ATOM 665 C C . ASN A 1 82 ? -3.674 8.315 3.150 1.00 95.56 82 ASN A C 1
ATOM 667 O O . ASN A 1 82 ? -2.820 8.155 4.018 1.00 95.56 82 ASN A O 1
ATOM 671 N N . ALA A 1 83 ? -4.967 8.431 3.464 1.00 94.00 83 ALA A N 1
ATOM 672 C CA . ALA A 1 83 ? -5.473 8.434 4.834 1.00 94.00 83 ALA A CA 1
ATOM 673 C C . ALA A 1 83 ? -6.600 7.413 5.042 1.00 94.00 83 ALA A C 1
ATOM 675 O O . ALA A 1 83 ? -7.387 7.127 4.138 1.00 94.00 83 ALA A O 1
ATOM 676 N N . ILE A 1 84 ? -6.687 6.889 6.265 1.00 94.56 84 ILE A N 1
ATOM 677 C CA . ILE A 1 84 ? -7.799 6.051 6.728 1.00 94.56 84 ILE A CA 1
ATOM 678 C C . ILE A 1 84 ? -8.335 6.557 8.074 1.00 94.56 84 ILE A C 1
ATOM 680 O O . ILE A 1 84 ? -7.541 7.047 8.883 1.00 94.56 84 ILE A O 1
ATOM 684 N N . PRO A 1 85 ? -9.643 6.416 8.339 1.00 94.75 85 PRO A N 1
ATOM 685 C CA . PRO A 1 85 ? -10.259 6.742 9.613 1.00 94.75 85 PRO A CA 1
ATOM 686 C C . PRO A 1 85 ? -10.018 5.588 10.586 1.00 94.75 85 PRO A C 1
ATOM 688 O O . PRO A 1 85 ? -10.142 4.411 10.226 1.00 94.75 85 PRO A O 1
ATOM 691 N N . LEU A 1 86 ? -9.663 5.899 11.824 1.00 93.38 86 LEU A N 1
ATOM 692 C CA . LEU A 1 86 ? -9.378 4.911 12.856 1.00 93.38 86 LEU A CA 1
ATOM 693 C C . LEU A 1 86 ? -9.948 5.394 14.187 1.00 93.38 86 LEU A C 1
ATOM 695 O O . LEU A 1 86 ? -9.829 6.567 14.503 1.00 93.38 86 LEU A O 1
ATOM 699 N N . CYS A 1 87 ? -10.497 4.474 14.979 1.00 92.50 87 CYS A N 1
ATOM 700 C CA . CYS A 1 87 ? -10.785 4.728 16.392 1.00 92.50 87 CYS A CA 1
ATOM 701 C C . CYS A 1 87 ? -9.474 4.806 17.209 1.00 92.50 87 CYS A C 1
ATOM 703 O O . CYS A 1 87 ? -8.445 4.282 16.743 1.00 92.50 87 CYS A O 1
ATOM 705 N N . PRO A 1 88 ? -9.481 5.326 18.455 1.00 91.31 88 PRO A N 1
ATOM 706 C CA . PRO A 1 88 ? -8.255 5.528 19.240 1.00 91.31 88 PRO A CA 1
ATOM 707 C C . PRO A 1 88 ? -7.448 4.233 19.429 1.00 91.31 88 PRO A C 1
ATOM 709 O O . PRO A 1 88 ? -6.215 4.197 19.323 1.00 91.31 88 PRO A O 1
ATOM 712 N N . ASN A 1 89 ? -8.163 3.127 19.650 1.00 90.56 89 ASN A N 1
ATOM 713 C CA . ASN A 1 89 ? -7.576 1.805 19.855 1.00 90.56 89 ASN A CA 1
ATOM 714 C C . ASN A 1 89 ? -6.882 1.282 18.594 1.00 90.56 89 ASN A C 1
ATOM 716 O O . ASN A 1 89 ? -5.751 0.799 18.662 1.00 90.56 89 ASN A O 1
ATOM 720 N N . CYS A 1 90 ? -7.525 1.390 17.429 1.00 92.38 90 CYS A N 1
ATOM 721 C CA . CYS A 1 90 ? -6.905 0.947 16.185 1.00 92.38 90 CYS A CA 1
ATOM 722 C C . CYS A 1 90 ? -5.769 1.884 15.760 1.00 92.38 90 CYS A C 1
ATOM 724 O O . CYS A 1 90 ? -4.748 1.410 15.264 1.00 92.38 90 CYS A O 1
ATOM 726 N N . LYS A 1 91 ? -5.906 3.192 16.006 1.00 93.31 91 LYS A N 1
ATOM 727 C CA . LYS A 1 91 ? -4.889 4.201 15.698 1.00 93.31 91 LYS A CA 1
ATOM 728 C C . LYS A 1 91 ? -3.581 3.952 16.445 1.00 93.31 91 LYS A C 1
ATOM 730 O O . LYS A 1 91 ? -2.529 3.900 15.809 1.00 93.31 91 LYS A O 1
ATOM 735 N N . SER A 1 92 ? -3.635 3.726 17.760 1.00 92.00 92 SER A N 1
ATOM 736 C CA . SER A 1 92 ? -2.435 3.434 18.565 1.00 92.00 92 SER A CA 1
ATOM 737 C C . SER A 1 92 ? -1.677 2.196 18.064 1.00 92.00 92 SER A C 1
ATOM 739 O O . SER A 1 92 ? -0.453 2.218 17.930 1.00 92.00 92 SER A O 1
ATOM 741 N N . ARG A 1 93 ? -2.401 1.134 17.693 1.00 90.94 93 ARG A N 1
ATOM 742 C CA . ARG A 1 93 ? -1.822 -0.124 17.194 1.00 90.94 93 ARG A CA 1
ATOM 743 C C . ARG A 1 93 ? -1.310 -0.038 15.767 1.00 90.94 93 ARG A C 1
ATOM 745 O O . ARG A 1 93 ? -0.307 -0.672 15.450 1.00 90.94 93 ARG A O 1
ATOM 752 N N . TYR A 1 94 ? -2.000 0.714 14.915 1.00 92.50 94 TYR A N 1
ATOM 753 C CA . TYR A 1 94 ? -1.557 0.968 13.550 1.00 92.50 94 TYR A CA 1
ATOM 754 C C . TYR A 1 94 ? -0.305 1.835 13.528 1.00 92.50 94 TYR A C 1
ATOM 756 O O . TYR A 1 94 ? 0.594 1.588 12.728 1.00 92.50 94 TYR A O 1
ATOM 764 N N . GLY A 1 95 ? -0.251 2.851 14.393 1.00 90.81 95 GLY A N 1
ATOM 765 C CA . GLY A 1 95 ? 0.832 3.825 14.469 1.00 90.81 95 GLY A CA 1
ATOM 766 C C . GLY A 1 95 ? 2.113 3.300 15.118 1.00 90.81 95 GLY A C 1
ATOM 767 O O . GLY A 1 95 ? 3.179 3.834 14.818 1.00 90.81 95 GLY A O 1
ATOM 768 N N . ASN A 1 96 ? 2.036 2.255 15.951 1.00 89.81 96 ASN A N 1
ATOM 769 C CA . ASN A 1 96 ? 3.199 1.695 16.639 1.00 89.81 96 ASN A CA 1
ATOM 770 C C . ASN A 1 96 ? 4.241 1.165 15.637 1.00 89.81 96 ASN A C 1
ATOM 772 O O . ASN A 1 96 ? 3.996 0.212 14.901 1.00 89.81 96 ASN A O 1
ATOM 776 N N . THR A 1 97 ? 5.407 1.811 15.596 1.00 85.06 97 THR A N 1
ATOM 777 C CA . THR A 1 97 ? 6.492 1.490 14.662 1.00 85.06 97 THR A CA 1
ATOM 778 C C . THR A 1 97 ? 7.334 0.302 15.100 1.00 85.06 97 THR A C 1
ATOM 780 O O . THR A 1 97 ? 7.889 -0.371 14.236 1.00 85.06 97 THR A O 1
ATOM 783 N N . LEU A 1 98 ? 7.445 0.067 16.408 1.00 87.00 98 LEU A N 1
ATOM 784 C CA . LEU A 1 98 ? 8.233 -1.026 16.977 1.00 87.00 98 LEU A CA 1
ATOM 785 C C . LEU A 1 98 ? 7.440 -2.325 17.004 1.00 87.00 98 LEU A C 1
ATOM 787 O O . LEU A 1 98 ? 8.000 -3.399 16.818 1.00 87.00 98 LEU A O 1
ATOM 791 N N . ASP A 1 99 ? 6.138 -2.209 17.246 1.00 87.94 99 ASP A N 1
ATOM 792 C CA . ASP A 1 99 ? 5.274 -3.355 17.462 1.00 87.94 99 ASP A CA 1
ATOM 793 C C . ASP A 1 99 ? 3.861 -3.120 16.898 1.00 87.94 99 ASP A C 1
ATOM 795 O O . ASP A 1 99 ? 2.893 -2.936 17.648 1.00 87.94 99 ASP A O 1
ATOM 799 N N . PRO A 1 100 ? 3.728 -3.042 15.562 1.00 90.38 100 PRO A N 1
ATOM 800 C CA . PRO A 1 100 ? 2.445 -2.820 14.909 1.00 90.38 100 PRO A CA 1
ATOM 801 C C . PRO A 1 100 ? 1.473 -3.969 15.207 1.00 90.38 100 PRO A C 1
ATOM 803 O O . PRO A 1 100 ? 1.762 -5.141 14.975 1.00 90.38 100 PRO A O 1
ATOM 806 N N . GLY A 1 101 ? 0.283 -3.629 15.703 1.00 90.00 101 GLY A N 1
ATOM 807 C CA . GLY A 1 101 ? -0.740 -4.619 16.065 1.00 90.00 101 GLY A CA 1
ATOM 808 C C . GLY A 1 101 ? -1.699 -4.972 14.928 1.00 90.00 101 GLY A C 1
ATOM 809 O O . GLY A 1 101 ? -2.434 -5.956 15.025 1.00 90.00 101 GLY A O 1
ATOM 810 N N . LEU A 1 102 ? -1.730 -4.162 13.869 1.00 91.69 102 LEU A N 1
ATOM 811 C CA . LEU A 1 102 ? -2.652 -4.329 12.753 1.00 91.69 102 LEU A CA 1
ATOM 812 C C . LEU A 1 102 ? -2.107 -3.689 11.469 1.00 91.69 102 LEU A C 1
ATOM 814 O O . LEU A 1 102 ? -1.297 -2.763 11.507 1.00 91.69 102 LEU A O 1
ATOM 818 N N . THR A 1 103 ? -2.545 -4.207 10.328 1.00 93.94 103 THR A N 1
ATOM 819 C CA . THR A 1 103 ? -2.164 -3.738 8.991 1.00 93.94 103 THR A CA 1
ATOM 820 C C . THR A 1 103 ? -3.271 -4.048 7.991 1.00 93.94 103 THR A C 1
ATOM 822 O O . THR A 1 103 ? -4.234 -4.745 8.308 1.00 93.94 103 THR A O 1
ATOM 825 N N . PHE A 1 104 ? -3.150 -3.538 6.774 1.00 95.56 104 PHE A N 1
ATOM 826 C CA . PHE A 1 104 ? -4.023 -3.904 5.670 1.00 95.56 104 PHE A CA 1
ATOM 827 C C . PHE A 1 104 ? -3.293 -3.734 4.339 1.00 95.56 104 PHE A C 1
ATOM 829 O O . PHE A 1 104 ? -2.306 -3.006 4.249 1.00 95.56 104 PHE A O 1
ATOM 836 N N . TYR A 1 105 ? -3.779 -4.411 3.307 1.00 95.56 105 TYR A N 1
ATOM 837 C CA . TYR A 1 105 ? -3.218 -4.365 1.959 1.00 95.56 105 TYR A CA 1
ATOM 838 C C . TYR A 1 105 ? -4.301 -4.699 0.922 1.00 95.56 105 TYR A C 1
ATOM 840 O O . TYR A 1 105 ? -5.347 -5.232 1.295 1.00 95.56 105 TYR A O 1
ATOM 848 N N . PRO A 1 106 ? -4.105 -4.370 -0.366 1.00 95.94 106 PRO A N 1
ATOM 849 C CA . PRO A 1 106 ? -5.036 -4.758 -1.424 1.00 95.94 106 PRO A CA 1
ATOM 850 C C . PRO A 1 106 ? -5.283 -6.271 -1.440 1.00 95.94 106 PRO A C 1
ATOM 852 O O . PRO A 1 106 ? -4.341 -7.046 -1.318 1.00 95.94 106 PRO A O 1
ATOM 855 N N . GLY A 1 107 ? -6.537 -6.695 -1.588 1.00 93.12 107 GLY A N 1
ATOM 856 C CA . GLY A 1 107 ? -6.903 -8.113 -1.585 1.00 93.12 107 GLY A CA 1
ATOM 857 C C . GLY A 1 107 ? -6.270 -8.925 -2.717 1.00 93.12 107 GLY A C 1
ATOM 858 O O . GLY A 1 107 ? -5.872 -10.063 -2.486 1.00 93.12 107 GLY A O 1
ATOM 859 N N . ASP A 1 108 ? -6.119 -8.335 -3.904 1.00 93.31 108 ASP A N 1
ATOM 860 C CA . ASP A 1 108 ? -5.433 -8.965 -5.034 1.00 93.31 108 ASP A CA 1
ATOM 861 C C . ASP A 1 108 ? -4.013 -8.405 -5.180 1.00 93.31 108 ASP A C 1
ATOM 863 O O . ASP A 1 108 ? -3.767 -7.447 -5.910 1.00 93.31 108 ASP A O 1
ATOM 867 N N . LEU A 1 109 ? -3.061 -9.000 -4.457 1.00 93.69 109 LEU A N 1
ATOM 868 C CA . LEU A 1 109 ? -1.640 -8.659 -4.580 1.00 93.69 109 LEU A CA 1
ATOM 869 C C . LEU A 1 109 ? -1.027 -9.145 -5.904 1.00 93.69 109 LEU A C 1
ATOM 871 O O . LEU A 1 109 ? -0.036 -8.571 -6.361 1.00 93.69 109 LEU A O 1
ATOM 875 N N . SER A 1 110 ? -1.614 -10.167 -6.531 1.00 92.75 110 SER A N 1
ATOM 876 C CA . SER A 1 110 ? -1.142 -10.729 -7.798 1.00 92.75 110 SER A CA 1
ATOM 877 C C . SER A 1 110 ? -1.303 -9.734 -8.944 1.00 92.75 110 SER A C 1
ATOM 879 O O . SER A 1 110 ? -0.427 -9.649 -9.802 1.00 92.75 110 SER A O 1
ATOM 881 N N . PHE A 1 111 ? -2.366 -8.924 -8.944 1.00 93.31 111 PHE A N 1
ATOM 882 C CA . PHE A 1 111 ? -2.506 -7.785 -9.858 1.00 93.31 111 PHE A CA 1
ATOM 883 C C . PHE A 1 111 ? -1.297 -6.837 -9.805 1.00 93.31 111 PHE A C 1
ATOM 885 O O . PHE A 1 111 ? -0.718 -6.518 -10.841 1.00 93.31 111 PHE A O 1
ATOM 892 N N . PHE A 1 112 ? -0.866 -6.433 -8.607 1.00 95.19 112 PHE A N 1
ATOM 893 C CA . PHE A 1 112 ? 0.260 -5.504 -8.450 1.00 95.19 112 PHE A CA 1
ATOM 894 C C . PHE A 1 112 ? 1.589 -6.118 -8.889 1.00 95.19 112 PHE A C 1
ATOM 896 O O . PHE A 1 112 ? 2.431 -5.412 -9.439 1.00 95.19 112 PHE A O 1
ATOM 903 N N . ILE A 1 113 ? 1.773 -7.427 -8.676 1.00 93.69 113 ILE A N 1
ATOM 904 C CA . ILE A 1 113 ? 2.958 -8.148 -9.157 1.00 93.69 113 ILE A CA 1
ATOM 905 C C . ILE A 1 113 ? 2.993 -8.127 -10.682 1.00 93.69 113 ILE A C 1
ATOM 907 O O . ILE A 1 113 ? 3.997 -7.723 -11.263 1.00 93.69 113 ILE A O 1
ATOM 911 N N . ARG A 1 114 ? 1.886 -8.507 -11.329 1.00 92.94 114 ARG A N 1
ATOM 912 C CA . ARG A 1 114 ? 1.771 -8.512 -12.793 1.00 92.94 114 ARG A CA 1
ATOM 913 C C . ARG A 1 114 ? 2.017 -7.130 -13.386 1.00 92.94 114 ARG A C 1
ATOM 915 O O . ARG A 1 114 ? 2.782 -7.010 -14.338 1.00 92.94 114 ARG A O 1
ATOM 922 N N . PHE A 1 115 ? 1.449 -6.093 -12.772 1.00 94.19 115 PHE A N 1
ATOM 923 C CA . PHE A 1 115 ? 1.651 -4.714 -13.204 1.00 94.19 115 PHE A CA 1
ATOM 924 C C . PHE A 1 115 ? 3.127 -4.293 -13.126 1.00 94.19 115 PHE A C 1
ATOM 926 O O . PHE A 1 115 ? 3.664 -3.755 -14.091 1.00 94.19 115 PHE A O 1
ATOM 933 N N . GLU A 1 116 ? 3.809 -4.541 -12.002 1.00 94.31 116 GLU A N 1
ATOM 934 C CA . GLU A 1 116 ? 5.224 -4.166 -11.844 1.00 94.31 116 GLU A CA 1
ATOM 935 C C . GLU A 1 116 ? 6.137 -4.969 -12.780 1.00 94.31 116 GLU A C 1
ATOM 937 O O . GLU A 1 116 ? 7.085 -4.414 -13.334 1.00 94.31 116 GLU A O 1
ATOM 942 N N . LEU A 1 117 ? 5.853 -6.255 -13.006 1.00 91.69 117 LEU A N 1
ATOM 943 C CA . LEU A 1 117 ? 6.585 -7.069 -13.982 1.00 91.69 117 LEU A CA 1
ATOM 944 C C . LEU A 1 117 ? 6.427 -6.515 -15.402 1.00 91.69 117 LEU A C 1
ATOM 946 O O . LEU A 1 117 ? 7.421 -6.346 -16.111 1.00 91.69 117 LEU A O 1
ATOM 950 N N . HIS A 1 118 ? 5.201 -6.168 -15.793 1.00 89.94 118 HIS A N 1
ATOM 951 C CA . HIS A 1 118 ? 4.923 -5.545 -17.082 1.00 89.94 118 HIS A CA 1
ATOM 952 C C . HIS A 1 118 ? 5.645 -4.188 -17.224 1.00 89.94 118 HIS A C 1
ATOM 954 O O . HIS A 1 118 ? 6.348 -3.947 -18.210 1.00 89.94 118 HIS A O 1
ATOM 960 N N . ASP A 1 119 ? 5.572 -3.321 -16.206 1.00 90.88 119 ASP A N 1
ATOM 961 C CA . ASP A 1 119 ? 6.277 -2.034 -16.186 1.00 90.88 119 ASP A CA 1
ATOM 962 C C . ASP A 1 119 ? 7.805 -2.195 -16.283 1.00 90.88 119 ASP A C 1
ATOM 964 O O . ASP A 1 119 ? 8.473 -1.418 -16.972 1.00 90.88 119 ASP A O 1
ATOM 968 N N . ARG A 1 120 ? 8.378 -3.231 -15.658 1.00 89.00 120 ARG A N 1
ATOM 969 C CA . ARG A 1 120 ? 9.805 -3.564 -15.790 1.00 89.00 120 ARG A CA 1
ATOM 970 C C . ARG A 1 120 ? 10.178 -3.931 -17.214 1.00 89.00 120 ARG A C 1
ATOM 972 O O . ARG A 1 120 ? 11.139 -3.369 -17.738 1.00 89.00 120 ARG A O 1
ATOM 979 N N . VAL A 1 121 ? 9.413 -4.815 -17.855 1.00 87.81 121 VAL A N 1
ATOM 980 C CA . VAL A 1 121 ? 9.633 -5.187 -19.261 1.00 87.81 121 VAL A CA 1
ATOM 981 C C . VAL A 1 121 ? 9.535 -3.950 -20.157 1.00 87.81 121 VAL A C 1
ATOM 983 O O . VAL A 1 121 ? 10.394 -3.738 -21.017 1.00 87.81 121 VAL A O 1
ATOM 986 N N . ARG A 1 122 ? 8.542 -3.085 -19.926 1.00 88.44 122 ARG A N 1
ATOM 987 C CA . ARG A 1 122 ? 8.371 -1.812 -20.640 1.00 88.44 122 ARG A CA 1
ATOM 988 C C . ARG A 1 122 ? 9.587 -0.895 -20.470 1.00 88.44 122 ARG A C 1
ATOM 990 O O . ARG A 1 122 ? 10.136 -0.421 -21.467 1.00 88.44 122 ARG A O 1
ATOM 997 N N . ARG A 1 123 ? 10.062 -0.688 -19.236 1.00 88.00 123 ARG A N 1
ATOM 998 C CA . ARG A 1 123 ? 11.262 0.118 -18.943 1.00 88.00 123 ARG A CA 1
ATOM 999 C C . ARG A 1 123 ? 12.533 -0.479 -19.546 1.00 88.00 123 ARG A C 1
ATOM 1001 O O . ARG A 1 123 ? 13.352 0.273 -20.071 1.00 88.00 123 ARG A O 1
ATOM 1008 N N . ALA A 1 124 ? 12.692 -1.801 -19.524 1.00 84.94 124 ALA A N 1
ATOM 1009 C CA . ALA A 1 124 ? 13.828 -2.489 -20.135 1.00 84.94 124 ALA A CA 1
ATOM 1010 C C . ALA A 1 124 ? 13.841 -2.309 -21.662 1.00 84.94 124 ALA A C 1
ATOM 1012 O O . ALA A 1 124 ? 14.864 -1.920 -22.229 1.00 84.94 124 ALA A O 1
ATOM 1013 N N . LYS A 1 125 ? 12.687 -2.486 -22.326 1.00 84.62 125 LYS A N 1
ATOM 1014 C CA . LYS A 1 125 ? 12.520 -2.217 -23.766 1.00 84.62 125 LYS A CA 1
ATOM 1015 C C . LYS A 1 125 ? 12.829 -0.757 -24.105 1.00 84.62 125 LYS A C 1
ATOM 1017 O O . LYS A 1 125 ? 13.521 -0.492 -25.085 1.00 84.62 125 LYS A O 1
ATOM 1022 N N . ALA A 1 126 ? 12.351 0.191 -23.298 1.00 84.19 126 ALA A N 1
ATOM 1023 C CA . ALA A 1 126 ? 12.637 1.610 -23.491 1.00 84.19 126 ALA A CA 1
ATOM 1024 C C . ALA A 1 126 ? 14.133 1.921 -23.327 1.00 84.19 126 ALA A C 1
ATOM 1026 O O . ALA A 1 126 ? 14.689 2.643 -24.146 1.00 84.19 126 ALA A O 1
ATOM 1027 N N . LYS A 1 127 ? 14.810 1.325 -22.335 1.00 82.50 127 LYS A N 1
ATOM 1028 C CA . LYS A 1 127 ? 16.262 1.462 -22.136 1.00 82.50 127 LYS A CA 1
ATOM 1029 C C . LYS A 1 127 ? 17.061 0.907 -23.320 1.00 82.50 127 LYS A C 1
ATOM 1031 O O . LYS A 1 127 ? 18.010 1.551 -23.756 1.00 82.50 127 LYS A O 1
ATOM 1036 N N . ALA A 1 128 ? 16.654 -0.239 -23.868 1.00 81.62 128 ALA A N 1
ATOM 1037 C CA . ALA A 1 128 ? 17.280 -0.828 -25.053 1.00 81.62 128 ALA A CA 1
ATOM 1038 C C . ALA A 1 128 ? 17.106 0.043 -26.313 1.00 81.62 128 ALA A C 1
ATOM 1040 O O . ALA A 1 128 ? 18.002 0.091 -27.146 1.00 81.62 128 ALA A O 1
ATOM 1041 N N . LYS A 1 129 ? 15.979 0.761 -26.442 1.00 77.81 129 LYS A N 1
ATOM 1042 C CA . LYS A 1 129 ? 15.730 1.719 -27.538 1.00 77.81 129 LYS A CA 1
ATOM 1043 C C . LYS A 1 129 ? 16.398 3.083 -27.319 1.00 77.81 129 LYS A C 1
ATOM 1045 O O . LYS A 1 129 ? 16.770 3.748 -28.275 1.00 77.81 129 LYS A O 1
ATOM 1050 N N . ALA A 1 130 ? 16.536 3.522 -26.070 1.00 68.69 130 ALA A N 1
ATOM 1051 C CA . ALA A 1 130 ? 17.117 4.819 -25.723 1.00 68.69 130 ALA A CA 1
ATOM 1052 C C . ALA A 1 130 ? 18.648 4.845 -25.829 1.00 68.69 130 ALA A C 1
ATOM 1054 O O . ALA A 1 130 ? 19.227 5.924 -25.862 1.00 68.69 130 ALA A O 1
ATOM 1055 N N . SER A 1 131 ? 19.327 3.700 -25.981 1.00 56.00 131 SER A N 1
ATOM 1056 C CA . SER A 1 131 ? 20.752 3.703 -26.347 1.00 56.00 131 SER A CA 1
ATOM 1057 C C . SER A 1 131 ? 21.017 4.327 -27.732 1.00 56.00 131 SER A C 1
ATOM 1059 O O . SER A 1 131 ? 22.173 4.447 -28.125 1.00 56.00 131 SER A O 1
ATOM 1061 N N . CYS A 1 132 ? 19.964 4.712 -28.469 1.00 49.66 132 CYS A N 1
ATOM 1062 C CA . CYS A 1 132 ? 20.019 5.419 -29.749 1.00 49.66 132 CYS A CA 1
ATOM 1063 C C . CYS A 1 132 ? 19.694 6.928 -29.649 1.00 49.66 132 CYS A C 1
ATOM 1065 O O . CYS A 1 132 ? 20.013 7.659 -30.582 1.00 49.66 132 CYS A O 1
ATOM 1067 N N . LEU A 1 133 ? 19.035 7.401 -28.577 1.00 49.09 133 LEU A N 1
ATOM 1068 C CA . LEU A 1 133 ? 18.528 8.777 -28.439 1.00 49.09 133 LEU A CA 1
ATOM 1069 C C . LEU A 1 133 ? 18.599 9.245 -26.973 1.00 49.09 133 LEU A C 1
ATOM 1071 O O . LEU A 1 133 ? 18.051 8.610 -26.075 1.00 49.09 133 LEU A O 1
ATOM 1075 N N . ASP A 1 134 ? 19.240 10.393 -26.755 1.00 48.75 134 ASP A N 1
ATOM 1076 C CA . ASP A 1 134 ? 19.692 10.966 -25.471 1.00 48.75 134 ASP A CA 1
ATOM 1077 C C . ASP A 1 134 ? 18.571 11.428 -24.500 1.00 48.75 134 ASP A C 1
ATOM 1079 O O . ASP A 1 134 ? 18.794 12.185 -23.559 1.00 48.75 134 ASP A O 1
ATOM 1083 N N . THR A 1 135 ? 17.329 10.977 -24.693 1.00 54.22 135 THR A N 1
ATOM 1084 C CA . THR A 1 135 ? 16.147 11.328 -23.873 1.00 54.22 135 THR A CA 1
ATOM 1085 C C . THR A 1 135 ? 15.831 10.284 -22.785 1.00 54.22 135 THR A C 1
ATOM 1087 O O . THR A 1 135 ? 14.750 10.268 -22.197 1.00 54.22 135 THR A O 1
ATOM 1090 N N . GLY A 1 136 ? 16.790 9.398 -22.495 1.00 52.09 136 GLY A N 1
ATOM 1091 C CA . GLY A 1 136 ? 16.638 8.085 -21.858 1.00 52.09 136 GLY A CA 1
ATOM 1092 C C . GLY A 1 136 ? 16.230 8.000 -20.381 1.00 52.09 136 GLY A C 1
ATOM 1093 O O . GLY A 1 136 ? 16.943 7.385 -19.585 1.00 52.09 136 GLY A O 1
ATOM 1094 N N . LYS A 1 137 ? 15.044 8.487 -20.001 1.00 67.69 137 LYS A N 1
ATOM 1095 C CA . LYS A 1 137 ? 14.379 8.041 -18.762 1.00 67.69 137 LYS A CA 1
ATOM 1096 C C . LYS A 1 137 ? 12.920 7.683 -19.011 1.00 67.69 137 LYS A C 1
ATOM 1098 O O . LYS A 1 137 ? 12.066 8.546 -19.138 1.00 67.69 137 LYS A O 1
ATOM 1103 N N . CYS A 1 138 ? 12.643 6.382 -19.019 1.00 82.06 138 CYS A N 1
ATOM 1104 C CA . CYS A 1 138 ? 11.292 5.841 -18.957 1.00 82.06 138 CYS A CA 1
ATOM 1105 C C . CYS A 1 138 ? 10.886 5.723 -17.473 1.00 82.06 138 CYS A C 1
ATOM 1107 O O . CYS A 1 138 ? 11.407 4.831 -16.793 1.00 82.06 138 CYS A O 1
ATOM 1109 N N . PRO A 1 139 ? 10.028 6.614 -16.934 1.00 87.62 139 PRO A N 1
ATOM 1110 C CA . PRO A 1 139 ? 9.666 6.591 -15.517 1.00 87.62 139 PRO A CA 1
ATOM 1111 C C . PRO A 1 139 ? 8.894 5.314 -15.167 1.00 87.62 139 PRO A C 1
ATOM 1113 O O . PRO A 1 139 ? 8.194 4.762 -16.019 1.00 87.62 139 PRO A O 1
ATOM 1116 N N . ARG A 1 140 ? 9.027 4.844 -13.918 1.00 91.69 140 ARG A N 1
ATOM 1117 C CA . ARG A 1 140 ? 8.193 3.760 -13.371 1.00 91.69 140 ARG A CA 1
ATOM 1118 C C . ARG A 1 140 ? 6.743 4.233 -13.324 1.00 91.69 140 ARG A C 1
ATOM 1120 O O . ARG A 1 140 ? 6.480 5.341 -12.861 1.00 91.69 140 ARG A O 1
ATOM 1127 N N . ILE A 1 141 ? 5.828 3.384 -13.772 1.00 92.75 141 ILE A N 1
ATOM 1128 C CA . ILE A 1 141 ? 4.389 3.582 -13.598 1.00 92.75 141 ILE A CA 1
ATOM 1129 C C . ILE A 1 141 ? 3.938 2.659 -12.469 1.00 92.75 141 ILE A C 1
ATOM 1131 O O . ILE A 1 141 ? 4.441 1.545 -12.332 1.00 92.75 141 ILE A O 1
ATOM 1135 N N . VAL A 1 142 ? 2.997 3.121 -11.648 1.00 93.56 142 VAL A N 1
ATOM 1136 C CA . VAL A 1 142 ? 2.376 2.308 -10.599 1.00 93.56 142 VAL A CA 1
ATOM 1137 C C . VAL A 1 142 ? 0.851 2.396 -10.688 1.00 93.56 142 VAL A C 1
ATOM 1139 O O . VAL A 1 142 ? 0.344 3.437 -11.117 1.00 93.56 142 VAL A O 1
ATOM 1142 N N . PRO A 1 143 ? 0.107 1.358 -10.260 1.00 93.94 143 PRO A N 1
ATOM 1143 C CA . PRO A 1 143 ? -1.346 1.357 -10.382 1.00 93.94 143 PRO A CA 1
ATOM 1144 C C . PRO A 1 143 ? -2.018 2.483 -9.595 1.00 93.94 143 PRO A C 1
ATOM 1146 O O . PRO A 1 143 ? -1.708 2.719 -8.420 1.00 93.94 143 PRO A O 1
ATOM 1149 N N . THR A 1 144 ? -3.002 3.135 -10.210 1.00 94.31 144 THR A N 1
ATOM 1150 C CA . THR A 1 144 ? -3.925 4.041 -9.518 1.00 94.31 144 THR A CA 1
ATOM 1151 C C . THR A 1 144 ? -5.014 3.259 -8.776 1.00 94.31 144 THR A C 1
ATOM 1153 O O . THR A 1 144 ? -5.256 2.073 -9.023 1.00 94.31 144 THR A O 1
ATOM 1156 N N . ALA A 1 145 ? -5.712 3.925 -7.850 1.00 93.81 145 ALA A N 1
ATOM 1157 C CA . ALA A 1 145 ? -6.866 3.332 -7.168 1.00 93.81 145 ALA A CA 1
ATOM 1158 C C . ALA A 1 145 ? -7.979 2.945 -8.158 1.00 93.81 145 ALA A C 1
ATOM 1160 O O . ALA A 1 145 ? -8.623 1.909 -7.988 1.00 93.81 145 ALA A O 1
ATOM 1161 N N . ARG A 1 146 ? -8.161 3.749 -9.215 1.00 93.06 146 ARG A N 1
ATOM 1162 C CA . ARG A 1 146 ? -9.120 3.504 -10.296 1.00 93.06 146 ARG A CA 1
ATOM 1163 C C . ARG A 1 146 ? -8.752 2.263 -11.104 1.00 93.06 146 ARG A C 1
ATOM 1165 O O . ARG A 1 146 ? -9.601 1.398 -11.271 1.00 93.06 146 ARG A O 1
ATOM 1172 N N . GLN A 1 147 ? -7.494 2.128 -11.530 1.00 93.56 147 GLN A N 1
ATOM 1173 C CA . GLN A 1 147 ? -7.024 0.936 -12.254 1.00 93.56 147 GLN A CA 1
ATOM 1174 C C . GLN A 1 147 ? -7.234 -0.345 -11.437 1.00 93.56 147 GLN A C 1
ATOM 1176 O O . GLN A 1 147 ? -7.717 -1.347 -11.962 1.00 93.56 147 GLN A O 1
ATOM 1181 N N . TYR A 1 148 ? -6.944 -0.300 -10.132 1.00 94.06 148 TYR A N 1
ATOM 1182 C CA . TYR A 1 148 ? -7.186 -1.439 -9.246 1.00 94.06 148 TYR A CA 1
ATOM 1183 C C . TYR A 1 148 ? -8.682 -1.783 -9.111 1.00 94.06 148 TYR A C 1
ATOM 1185 O O . TYR A 1 148 ? -9.065 -2.956 -9.142 1.00 94.06 148 TYR A O 1
ATOM 1193 N N . ALA A 1 149 ? -9.549 -0.774 -9.000 1.00 92.62 149 ALA A N 1
ATOM 1194 C CA . ALA A 1 149 ? -10.997 -0.972 -8.966 1.00 92.62 149 ALA A CA 1
ATOM 1195 C C . ALA A 1 149 ? -11.514 -1.614 -10.271 1.00 92.62 149 ALA A C 1
ATOM 1197 O O . ALA A 1 149 ? -12.237 -2.610 -10.223 1.00 92.62 149 ALA A O 1
ATOM 1198 N N . THR A 1 150 ? -11.056 -1.124 -11.429 1.00 91.44 150 THR A N 1
ATOM 1199 C CA . THR A 1 150 ? -11.402 -1.677 -12.749 1.00 91.44 150 THR A CA 1
ATOM 1200 C C . THR A 1 150 ? -10.973 -3.136 -12.889 1.00 91.44 150 THR A C 1
ATOM 1202 O O . THR A 1 150 ? -11.790 -3.969 -13.274 1.00 91.44 150 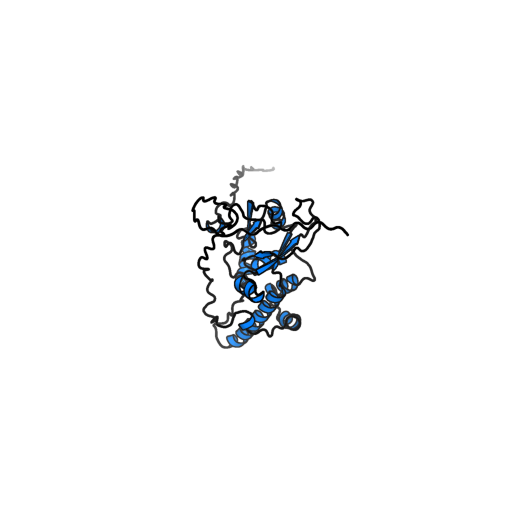THR A O 1
ATOM 1205 N N . CYS A 1 151 ? -9.736 -3.481 -12.512 1.00 85.94 151 CYS A N 1
ATOM 1206 C CA . CYS A 1 151 ? -9.241 -4.861 -12.604 1.00 85.94 151 CYS A CA 1
ATOM 1207 C C . CYS A 1 151 ? -10.055 -5.839 -11.744 1.00 85.94 151 CYS A C 1
ATOM 1209 O O . CYS A 1 151 ? -10.216 -7.006 -12.095 1.00 85.94 151 CYS A O 1
ATOM 1211 N N . THR A 1 152 ? -10.578 -5.373 -10.610 1.00 84.62 152 THR A N 1
ATOM 1212 C CA . THR A 1 152 ? -11.404 -6.200 -9.719 1.00 84.62 152 THR A CA 1
ATOM 1213 C C . THR A 1 152 ? -12.888 -6.195 -10.100 1.00 84.62 152 THR A C 1
ATOM 1215 O O . THR A 1 152 ? -13.687 -6.865 -9.442 1.00 84.62 152 THR A O 1
ATOM 1218 N N . ASN A 1 153 ? -13.267 -5.469 -11.161 1.00 88.44 153 ASN A N 1
ATOM 1219 C CA . ASN A 1 153 ? -14.648 -5.211 -11.564 1.00 88.44 153 ASN A CA 1
ATOM 1220 C C . ASN A 1 153 ? -15.507 -4.720 -10.381 1.00 88.44 153 ASN A C 1
ATOM 1222 O O . ASN A 1 153 ? -16.601 -5.224 -10.104 1.00 88.44 153 ASN A O 1
ATOM 1226 N N . LYS A 1 154 ? -14.955 -3.775 -9.612 1.00 90.31 154 LYS A N 1
ATOM 1227 C CA . LYS A 1 154 ? -15.598 -3.143 -8.456 1.00 90.31 154 LYS A CA 1
ATOM 1228 C C . LYS A 1 154 ? -15.598 -1.625 -8.627 1.00 90.31 154 LYS A C 1
ATOM 1230 O O . LYS A 1 154 ? -14.702 -1.081 -9.263 1.00 90.31 154 LYS A O 1
ATOM 1235 N N . PRO A 1 155 ? -16.545 -0.906 -7.998 1.00 90.19 155 PRO A N 1
ATOM 1236 C CA . PRO A 1 155 ? -16.529 0.558 -8.005 1.00 90.19 155 PRO A CA 1
ATOM 1237 C C . PRO A 1 155 ? -15.327 1.138 -7.243 1.00 90.19 155 PRO A C 1
ATOM 1239 O O . PRO A 1 155 ? -14.947 2.285 -7.456 1.00 90.19 155 PRO A O 1
ATOM 1242 N N . VAL A 1 156 ? -14.746 0.362 -6.322 1.00 92.88 156 VAL A N 1
ATOM 1243 C CA . VAL A 1 156 ? -13.612 0.745 -5.475 1.00 92.88 156 VAL A CA 1
ATOM 1244 C C . VAL A 1 156 ? -12.751 -0.480 -5.172 1.00 92.88 156 VAL A C 1
ATOM 1246 O O . VAL A 1 156 ? -13.243 -1.608 -5.192 1.00 92.88 156 VAL A O 1
ATOM 1249 N N . GLY A 1 157 ? -11.479 -0.262 -4.839 1.00 93.62 157 GLY A N 1
ATOM 1250 C CA . GLY A 1 157 ? -10.568 -1.345 -4.477 1.00 93.62 157 GLY A CA 1
ATOM 1251 C C . GLY A 1 157 ? -10.968 -2.046 -3.175 1.00 93.62 157 GLY A C 1
ATOM 1252 O O . GLY A 1 157 ? -11.442 -1.408 -2.233 1.00 93.62 157 GLY A O 1
ATOM 1253 N N . LEU A 1 158 ? -10.742 -3.360 -3.107 1.00 95.12 158 LEU A N 1
ATOM 1254 C CA . LEU A 1 158 ? -10.949 -4.165 -1.900 1.00 95.12 158 LEU A CA 1
ATOM 1255 C C . LEU A 1 158 ? -9.632 -4.389 -1.158 1.00 95.12 158 LEU A C 1
ATOM 1257 O O . LEU A 1 158 ? -8.615 -4.718 -1.772 1.00 95.12 158 LEU A O 1
ATOM 1261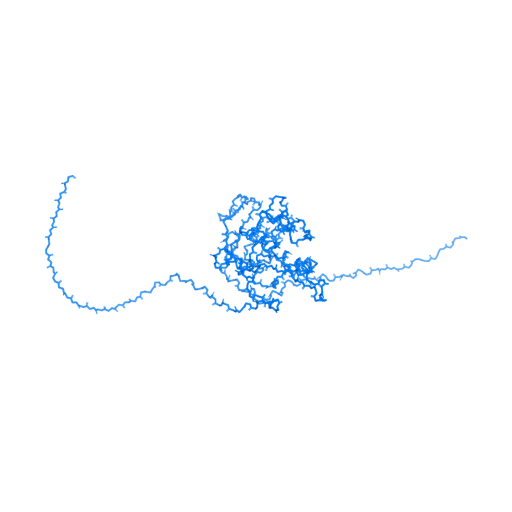 N N . TYR A 1 159 ? -9.659 -4.235 0.162 1.00 95.75 159 TYR A N 1
ATOM 1262 C CA . TYR A 1 159 ? -8.474 -4.280 1.012 1.00 95.75 159 TYR A CA 1
ATOM 1263 C C . TYR A 1 159 ? -8.654 -5.255 2.166 1.00 95.75 159 TYR A C 1
ATOM 1265 O O . TYR A 1 159 ? -9.549 -5.104 2.998 1.00 95.75 159 TYR A O 1
ATOM 1273 N N . THR A 1 160 ? -7.768 -6.239 2.224 1.00 93.81 160 THR A N 1
ATOM 1274 C CA . THR A 1 160 ? -7.676 -7.231 3.288 1.00 93.81 160 THR A CA 1
ATOM 1275 C C . THR A 1 160 ? -7.132 -6.583 4.551 1.00 93.81 160 THR A C 1
ATOM 1277 O O . THR A 1 160 ? -6.052 -5.993 4.539 1.00 93.81 160 THR A O 1
ATOM 1280 N N . ARG A 1 161 ? -7.869 -6.706 5.656 1.00 93.25 161 ARG A N 1
ATOM 1281 C CA . ARG A 1 161 ? -7.467 -6.196 6.974 1.00 93.25 161 ARG A CA 1
ATOM 1282 C C . ARG A 1 161 ? -6.879 -7.333 7.790 1.00 93.25 161 ARG A C 1
ATOM 1284 O O . ARG A 1 161 ? -7.422 -8.433 7.783 1.00 93.25 161 ARG A O 1
ATOM 1291 N N . VAL A 1 162 ? -5.797 -7.069 8.507 1.00 91.50 162 VAL A N 1
ATOM 1292 C CA . VAL A 1 162 ? -5.079 -8.083 9.279 1.00 91.50 162 VAL A CA 1
ATOM 1293 C C . VAL A 1 162 ? -4.827 -7.581 10.691 1.00 91.50 162 VAL A C 1
ATOM 1295 O O . VAL A 1 162 ? -4.232 -6.521 10.894 1.00 91.50 162 VAL A O 1
ATOM 1298 N N . PHE A 1 163 ? -5.253 -8.377 11.666 1.00 90.19 163 PHE A N 1
ATOM 1299 C CA . PHE A 1 163 ? -4.894 -8.230 13.069 1.00 90.19 163 PHE A CA 1
ATOM 1300 C C . PHE A 1 163 ? -3.720 -9.158 13.357 1.00 90.19 163 PHE A C 1
ATOM 1302 O O . PHE A 1 163 ? -3.835 -10.374 13.237 1.00 90.19 163 PHE A O 1
ATOM 1309 N N . LEU A 1 164 ? -2.576 -8.577 13.710 1.00 88.38 164 LEU A N 1
ATOM 1310 C CA . LEU A 1 164 ? -1.336 -9.323 13.939 1.00 88.38 164 LEU A CA 1
ATOM 1311 C C . LEU A 1 164 ? -1.258 -9.885 15.361 1.00 88.38 164 LEU A C 1
ATOM 1313 O O . LEU A 1 164 ? -0.437 -10.754 15.638 1.00 88.38 164 LEU A O 1
ATOM 1317 N N . LYS A 1 165 ? -2.101 -9.381 16.267 1.00 84.19 165 LYS A N 1
ATOM 1318 C CA . LYS A 1 165 ? -2.123 -9.751 17.683 1.00 84.19 165 LYS A CA 1
ATOM 1319 C C . LYS A 1 165 ? -3.549 -9.934 18.176 1.00 84.19 165 LYS A C 1
ATOM 1321 O O . LYS A 1 165 ? -4.434 -9.174 17.779 1.00 84.19 165 LYS A O 1
ATOM 1326 N N . SER A 1 166 ? -3.730 -10.897 19.078 1.00 73.44 166 SER A N 1
ATOM 1327 C CA . SER A 1 166 ? -4.978 -11.096 19.817 1.00 73.44 166 SER A CA 1
ATOM 1328 C C . SER A 1 166 ? -5.349 -9.844 20.607 1.00 73.44 166 SER A C 1
ATOM 1330 O O . SER A 1 166 ? -4.482 -9.100 21.083 1.00 73.44 166 SER A O 1
ATOM 1332 N N . TRP A 1 167 ? -6.647 -9.615 20.782 1.00 66.81 167 TRP A N 1
ATOM 1333 C CA . TRP A 1 167 ? -7.154 -8.486 21.552 1.00 66.81 167 TRP A CA 1
ATOM 1334 C C . TRP A 1 167 ? -8.247 -8.923 22.532 1.00 66.81 167 TRP A C 1
ATOM 1336 O O . TRP A 1 167 ? -9.230 -9.553 22.166 1.00 66.81 167 TRP A O 1
ATOM 1346 N N . VAL A 1 168 ? -8.103 -8.504 23.790 1.00 56.34 168 VAL A N 1
ATOM 1347 C CA . VAL A 1 168 ? -9.210 -8.348 24.741 1.00 56.34 168 VAL A CA 1
ATOM 1348 C C . VAL A 1 168 ? -9.882 -6.986 24.486 1.00 56.34 168 VAL A C 1
ATOM 1350 O O . VAL A 1 168 ? -9.496 -5.977 25.078 1.00 56.34 168 VAL A O 1
ATOM 1353 N N . GLY A 1 169 ? -10.773 -6.921 23.495 1.00 59.88 169 GLY A N 1
ATOM 1354 C CA . GLY A 1 169 ? -11.399 -5.686 22.998 1.00 59.88 169 GLY A CA 1
ATOM 1355 C C . GLY A 1 169 ? -12.920 -5.734 22.944 1.00 59.88 169 GLY A C 1
ATOM 1356 O O . GLY A 1 169 ? -13.517 -6.749 23.297 1.00 59.88 169 GLY A O 1
ATOM 1357 N N . THR A 1 170 ? -13.539 -4.631 22.506 1.00 55.56 170 THR A N 1
ATOM 1358 C CA . THR A 1 170 ? -14.995 -4.506 22.305 1.00 55.56 170 THR A CA 1
ATOM 1359 C C . THR A 1 170 ? -15.541 -5.640 21.424 1.00 55.56 170 THR A C 1
ATOM 1361 O O . THR A 1 170 ? -14.807 -6.233 20.636 1.00 55.56 170 THR A O 1
ATOM 1364 N N . ALA A 1 171 ? -16.839 -5.952 21.541 1.00 60.94 171 ALA A N 1
ATOM 1365 C CA . ALA A 1 171 ? -17.466 -7.118 20.897 1.00 60.94 171 ALA A CA 1
ATOM 1366 C C . ALA A 1 171 ? -17.282 -7.203 19.363 1.00 60.94 171 ALA A C 1
ATOM 1368 O O . ALA A 1 171 ? -17.427 -8.279 18.792 1.00 60.94 171 ALA A O 1
ATOM 1369 N N . LEU A 1 172 ? -16.948 -6.087 18.705 1.00 61.19 172 LEU A N 1
ATOM 1370 C CA . LEU A 1 172 ? -16.770 -5.973 17.252 1.00 61.19 172 LEU A CA 1
ATOM 1371 C C . LEU A 1 172 ? -15.359 -6.324 16.765 1.00 61.19 172 LEU A C 1
ATOM 1373 O O . LEU A 1 172 ? -15.091 -6.336 15.562 1.00 61.19 172 LEU A O 1
ATOM 1377 N N . VAL A 1 173 ? -14.438 -6.595 17.686 1.00 63.44 173 VAL A N 1
ATOM 1378 C CA . VAL A 1 173 ? -13.048 -6.883 17.364 1.00 63.44 173 VAL A CA 1
ATOM 1379 C C . VAL A 1 173 ? -12.815 -8.388 17.464 1.00 63.44 173 VAL A C 1
ATOM 1381 O O . VAL A 1 173 ? -13.137 -8.989 18.491 1.00 63.44 173 VAL A O 1
ATOM 1384 N N . PRO A 1 174 ? -12.191 -9.003 16.445 1.00 61.97 174 PRO A N 1
ATOM 1385 C CA . PRO A 1 174 ? -11.703 -10.369 16.551 1.00 61.97 174 PRO A CA 1
ATOM 1386 C C . PRO A 1 174 ? -10.830 -10.543 17.799 1.00 61.97 174 PRO A C 1
ATOM 1388 O O . PRO A 1 174 ? -9.849 -9.821 17.995 1.00 61.97 174 PRO A O 1
ATOM 1391 N N . LYS A 1 175 ? -11.190 -11.513 18.645 1.00 63.44 175 LYS A N 1
ATOM 1392 C CA . LYS A 1 175 ? -10.389 -11.871 19.824 1.00 63.44 175 LYS A CA 1
ATOM 1393 C C . LYS A 1 175 ? -9.039 -12.463 19.418 1.00 63.44 175 LYS A C 1
ATOM 1395 O O . LYS A 1 175 ? -8.030 -12.203 20.076 1.00 63.44 175 LYS A O 1
ATOM 1400 N N . ASP A 1 176 ? -9.019 -13.169 18.292 1.00 67.00 176 ASP A N 1
ATOM 1401 C CA . ASP A 1 176 ? -7.845 -13.846 17.757 1.00 67.00 176 ASP A CA 1
ATOM 1402 C C . ASP A 1 176 ? -7.173 -13.034 16.639 1.00 67.00 176 ASP A C 1
ATOM 1404 O O . ASP A 1 176 ? -7.860 -12.354 15.865 1.00 67.00 176 ASP A O 1
ATOM 1408 N N . PRO A 1 177 ? -5.830 -13.091 16.527 1.00 77.38 177 PRO A N 1
ATOM 1409 C CA . PRO A 1 177 ? -5.138 -12.558 15.365 1.00 77.38 177 PRO A CA 1
ATOM 1410 C C . PRO A 1 177 ? -5.662 -13.260 14.116 1.00 77.38 177 PRO A C 1
ATOM 1412 O O . PRO A 1 177 ? -5.922 -14.464 14.113 1.00 77.38 177 PRO A O 1
ATOM 1415 N N . GLY A 1 178 ? -5.819 -12.509 13.037 1.00 83.81 178 GLY A N 1
ATOM 1416 C CA . GLY A 1 178 ? -6.462 -13.061 11.866 1.00 83.81 178 GLY A CA 1
ATOM 1417 C C . GLY A 1 178 ? -6.587 -12.097 10.710 1.00 83.81 178 GLY A C 1
ATOM 1418 O O . GLY A 1 178 ? -6.400 -10.882 10.822 1.00 83.81 178 GLY A O 1
ATOM 1419 N N . VAL A 1 179 ? -6.914 -12.697 9.576 1.00 85.00 179 VAL A N 1
ATOM 1420 C CA . VAL A 1 179 ? -7.256 -12.007 8.344 1.00 85.00 179 VAL A CA 1
ATOM 1421 C C . VAL A 1 179 ? -8.767 -11.815 8.326 1.00 85.00 179 VAL A C 1
ATOM 1423 O O . VAL A 1 179 ? -9.519 -12.775 8.465 1.00 85.00 179 VAL A O 1
ATOM 1426 N N . LEU A 1 180 ? -9.212 -10.572 8.172 1.00 86.56 180 LEU A N 1
ATOM 1427 C CA . LEU A 1 180 ? -10.627 -10.237 8.070 1.00 86.56 180 LEU A CA 1
ATOM 1428 C C . LEU A 1 180 ? -11.069 -10.098 6.627 1.00 86.56 180 LEU A C 1
ATOM 1430 O O . LEU A 1 180 ? -10.266 -9.828 5.731 1.00 86.56 180 LEU A O 1
ATOM 1434 N N . ALA A 1 181 ? -12.387 -10.193 6.448 1.00 86.31 181 ALA A N 1
ATOM 1435 C CA . ALA A 1 181 ? -13.041 -9.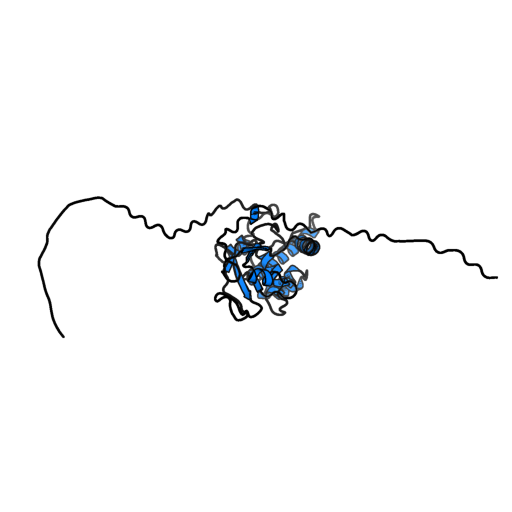929 5.181 1.00 86.31 181 ALA A CA 1
ATOM 1436 C C . ALA A 1 181 ? -12.553 -8.589 4.587 1.00 86.31 181 ALA A C 1
ATOM 1438 O O . ALA A 1 181 ? -12.520 -7.577 5.318 1.00 86.31 181 ALA A O 1
ATOM 1439 N N . PRO A 1 182 ? -12.177 -8.581 3.292 1.00 91.62 182 PRO A N 1
ATOM 1440 C CA . PRO A 1 182 ? -11.764 -7.375 2.601 1.00 91.62 182 PRO A CA 1
ATOM 1441 C C . PRO A 1 182 ? -12.837 -6.291 2.645 1.00 91.62 182 PRO A C 1
ATOM 1443 O O . PRO A 1 182 ? -14.033 -6.578 2.609 1.00 91.62 182 PRO A O 1
ATOM 1446 N N . VAL A 1 183 ? -12.406 -5.035 2.704 1.00 93.50 183 VAL A N 1
ATOM 1447 C CA . VAL A 1 183 ? -13.305 -3.880 2.741 1.00 93.50 183 VAL A CA 1
ATOM 1448 C C . VAL A 1 183 ? -13.020 -2.903 1.608 1.00 93.50 183 VAL A C 1
ATOM 1450 O O . VAL A 1 183 ? -11.866 -2.766 1.197 1.00 93.50 183 VAL A O 1
ATOM 1453 N N . PRO A 1 184 ? -14.054 -2.210 1.107 1.00 94.81 184 PRO A N 1
ATOM 1454 C CA . PRO A 1 184 ? -13.885 -1.178 0.095 1.00 94.81 184 PRO A CA 1
ATOM 1455 C C . PRO A 1 184 ? -13.071 0.013 0.619 1.00 94.81 184 PRO A C 1
ATOM 1457 O O . PRO A 1 184 ? -13.323 0.506 1.720 1.00 94.81 184 PRO A O 1
ATOM 1460 N N . TRP A 1 185 ? -12.134 0.514 -0.190 1.00 94.81 185 TRP A N 1
ATOM 1461 C CA . TRP A 1 185 ? -11.423 1.775 0.044 1.00 94.81 185 TRP A CA 1
ATOM 1462 C C . TRP A 1 185 ? -10.975 2.408 -1.278 1.00 94.81 185 TRP A C 1
ATOM 1464 O O . TRP A 1 185 ? -10.525 1.724 -2.195 1.00 94.81 185 TRP A O 1
ATOM 1474 N N . ARG A 1 186 ? -11.083 3.738 -1.374 1.00 93.25 186 ARG A N 1
ATOM 1475 C CA . ARG A 1 186 ? -10.719 4.526 -2.570 1.00 93.25 186 ARG A CA 1
ATOM 1476 C C . ARG A 1 186 ? -9.276 5.028 -2.560 1.00 93.25 186 ARG A C 1
ATOM 1478 O O . ARG A 1 186 ? -8.893 5.817 -3.416 1.00 93.25 186 ARG A O 1
ATOM 1485 N N . GLY A 1 187 ? -8.492 4.650 -1.557 1.00 93.44 187 GLY A N 1
ATOM 1486 C CA . GLY A 1 187 ? -7.149 5.183 -1.419 1.00 93.44 187 GLY A CA 1
ATOM 1487 C C . GLY A 1 187 ? -6.113 4.521 -2.309 1.00 93.44 187 GLY A C 1
ATOM 1488 O O . GLY A 1 187 ? -6.389 3.563 -3.031 1.00 93.44 187 GLY A O 1
ATOM 1489 N N . ALA A 1 188 ? -4.910 5.083 -2.256 1.00 95.56 188 ALA A N 1
ATOM 1490 C CA . ALA A 1 188 ? -3.795 4.694 -3.092 1.00 95.56 188 ALA A CA 1
ATOM 1491 C C . ALA A 1 188 ? -3.298 3.297 -2.683 1.00 95.56 188 ALA A C 1
ATOM 1493 O O . ALA A 1 188 ? -2.751 3.135 -1.584 1.00 95.56 188 ALA A O 1
ATOM 1494 N N . PRO A 1 189 ? -3.428 2.281 -3.552 1.00 96.25 189 PRO A N 1
ATOM 1495 C CA . PRO A 1 189 ? -3.080 0.914 -3.181 1.00 96.25 189 PRO A CA 1
ATOM 1496 C C . PRO A 1 189 ? -1.589 0.756 -2.884 1.00 96.25 189 PRO A C 1
ATOM 1498 O O . PRO A 1 189 ? -1.211 0.034 -1.962 1.00 96.25 189 PRO A O 1
ATOM 1501 N N . VAL A 1 190 ? -0.736 1.492 -3.602 1.00 96.50 190 VAL A N 1
ATOM 1502 C CA . VAL A 1 190 ? 0.715 1.487 -3.383 1.00 96.50 190 VAL A CA 1
ATOM 1503 C C . VAL A 1 190 ? 1.061 1.983 -1.978 1.00 96.50 190 VAL A C 1
ATOM 1505 O O . VAL A 1 190 ? 1.935 1.412 -1.332 1.00 96.50 190 VAL A O 1
ATOM 1508 N N . ALA A 1 191 ? 0.335 2.972 -1.445 1.00 96.25 191 ALA A N 1
ATOM 1509 C CA . ALA A 1 191 ? 0.530 3.434 -0.071 1.00 96.25 191 ALA A CA 1
ATOM 1510 C C . ALA A 1 191 ? 0.259 2.318 0.947 1.00 96.25 191 ALA A C 1
ATOM 1512 O O . ALA A 1 191 ? 1.032 2.134 1.892 1.00 96.25 191 ALA A O 1
ATOM 1513 N N . ALA A 1 192 ? -0.819 1.555 0.731 1.00 96.19 192 ALA A N 1
ATOM 1514 C CA . ALA A 1 192 ? -1.201 0.443 1.598 1.00 96.19 192 ALA A CA 1
ATOM 1515 C C . ALA A 1 192 ? -0.172 -0.686 1.523 1.00 96.19 192 ALA A C 1
ATOM 1517 O O . ALA A 1 192 ? 0.283 -1.163 2.559 1.00 96.19 192 ALA A O 1
ATOM 1518 N N . ILE A 1 193 ? 0.280 -1.041 0.316 1.00 96.25 193 ILE A N 1
ATOM 1519 C CA . ILE A 1 193 ? 1.335 -2.044 0.108 1.00 96.25 193 ILE A CA 1
ATOM 1520 C C . ILE A 1 193 ? 2.633 -1.620 0.803 1.00 96.25 193 ILE A C 1
ATOM 1522 O O . ILE A 1 193 ? 3.211 -2.404 1.550 1.00 96.25 193 ILE A O 1
ATOM 1526 N N . LEU A 1 194 ? 3.083 -0.376 0.618 1.00 94.81 194 LEU A N 1
ATOM 1527 C CA . LEU A 1 194 ? 4.315 0.127 1.234 1.00 94.81 194 LEU A CA 1
ATOM 1528 C C . LEU A 1 194 ? 4.242 0.126 2.764 1.00 94.81 194 LEU A C 1
ATOM 1530 O O . LEU A 1 194 ? 5.236 -0.165 3.436 1.00 94.81 194 LEU A O 1
ATOM 1534 N N . ARG A 1 195 ? 3.073 0.442 3.333 1.00 93.81 195 ARG A N 1
ATOM 1535 C CA . ARG A 1 195 ? 2.854 0.332 4.777 1.00 93.81 195 ARG A CA 1
ATOM 1536 C C . ARG A 1 195 ? 2.851 -1.126 5.229 1.00 93.81 195 ARG A C 1
ATOM 1538 O O . ARG A 1 195 ? 3.513 -1.432 6.217 1.00 93.81 195 ARG A O 1
ATOM 1545 N N . ALA A 1 196 ? 2.163 -2.009 4.510 1.00 93.88 196 ALA A N 1
ATOM 1546 C CA . ALA A 1 196 ? 2.105 -3.429 4.824 1.00 93.88 196 ALA A CA 1
ATOM 1547 C C . ALA A 1 196 ? 3.495 -4.065 4.799 1.00 93.88 196 ALA A C 1
ATOM 1549 O O . ALA A 1 196 ? 3.879 -4.667 5.790 1.00 93.88 196 ALA A O 1
ATOM 1550 N N . ILE A 1 197 ? 4.292 -3.819 3.754 1.00 92.50 197 ILE A N 1
ATOM 1551 C CA . ILE A 1 197 ? 5.688 -4.272 3.637 1.00 92.50 197 ILE A CA 1
ATOM 1552 C C . ILE A 1 197 ? 6.531 -3.837 4.839 1.00 92.50 197 ILE A C 1
ATOM 1554 O O . ILE A 1 197 ? 7.367 -4.597 5.312 1.00 92.50 197 ILE A O 1
ATOM 1558 N N . ARG A 1 198 ? 6.332 -2.612 5.340 1.00 89.06 198 ARG A N 1
ATOM 1559 C CA . ARG A 1 198 ? 7.061 -2.117 6.515 1.00 89.06 198 ARG A CA 1
ATOM 1560 C C . ARG A 1 198 ? 6.677 -2.865 7.793 1.00 89.06 198 ARG A C 1
ATOM 1562 O O . ARG A 1 198 ? 7.513 -3.017 8.673 1.00 89.06 198 ARG A O 1
ATOM 1569 N N . ILE A 1 199 ? 5.409 -3.245 7.916 1.00 87.62 199 ILE A N 1
ATOM 1570 C CA . ILE A 1 199 ? 4.861 -3.904 9.103 1.00 87.62 199 ILE A CA 1
ATOM 1571 C C . ILE A 1 199 ? 5.135 -5.414 9.080 1.00 87.62 199 ILE A C 1
ATOM 1573 O O . ILE A 1 199 ? 5.399 -6.012 10.118 1.00 87.62 199 ILE A O 1
ATOM 1577 N N . THR A 1 200 ? 5.053 -6.043 7.909 1.00 80.94 200 THR A N 1
ATOM 1578 C CA . THR A 1 200 ? 5.165 -7.491 7.750 1.00 80.94 200 THR A CA 1
ATOM 1579 C C . THR A 1 200 ? 6.537 -7.859 7.202 1.00 80.94 200 THR A C 1
ATOM 1581 O O . THR A 1 200 ? 6.818 -7.592 6.037 1.00 80.94 200 THR A O 1
ATOM 1584 N N . ASP A 1 201 ? 7.355 -8.560 7.982 1.00 67.44 201 ASP A N 1
ATOM 1585 C CA . ASP A 1 201 ? 8.614 -9.145 7.489 1.00 67.44 201 ASP A CA 1
ATOM 1586 C C . ASP A 1 201 ? 8.477 -10.651 7.198 1.00 67.44 201 ASP A C 1
ATOM 1588 O O . ASP A 1 201 ? 9.387 -11.449 7.410 1.00 67.44 201 ASP A O 1
ATOM 1592 N N . CYS A 1 202 ? 7.294 -11.085 6.744 1.00 59.09 202 CYS A N 1
ATOM 1593 C CA . CYS A 1 202 ? 7.029 -12.507 6.548 1.00 59.09 202 CYS A CA 1
ATOM 1594 C C . CYS A 1 202 ? 7.803 -13.054 5.330 1.00 59.09 202 CYS A C 1
ATOM 1596 O O . CYS A 1 202 ? 7.553 -12.616 4.197 1.00 59.09 202 CYS A O 1
ATOM 1598 N N . PRO A 1 203 ? 8.680 -14.063 5.514 1.00 52.69 203 PRO A N 1
ATOM 1599 C CA . PRO A 1 203 ? 9.627 -14.491 4.493 1.00 52.69 203 PRO A CA 1
ATOM 1600 C C . PRO A 1 203 ? 9.004 -15.222 3.295 1.00 52.69 203 PRO A C 1
ATOM 1602 O O . PRO A 1 203 ? 9.719 -15.413 2.315 1.00 52.69 203 PRO A O 1
ATOM 1605 N N . ARG A 1 204 ? 7.726 -15.624 3.347 1.00 52.91 204 ARG A N 1
ATOM 1606 C CA . ARG A 1 204 ? 7.046 -16.420 2.301 1.00 52.91 204 ARG A CA 1
ATOM 1607 C C . ARG A 1 204 ? 5.741 -15.793 1.787 1.00 52.91 204 ARG A C 1
ATOM 1609 O O . ARG A 1 204 ? 4.860 -16.501 1.320 1.00 52.91 204 ARG A O 1
ATOM 1616 N N . SER A 1 205 ? 5.584 -14.478 1.924 1.00 79.56 205 SER A N 1
ATOM 1617 C CA . SER A 1 205 ? 4.354 -13.779 1.531 1.00 79.56 205 SER A CA 1
ATOM 1618 C C . SER A 1 205 ? 4.467 -13.122 0.153 1.00 79.56 205 SER A C 1
ATOM 1620 O O . SER A 1 205 ? 5.537 -12.656 -0.231 1.00 79.56 205 SER A O 1
ATOM 1622 N N . THR A 1 206 ? 3.347 -12.986 -0.558 1.00 89.06 206 THR A N 1
ATOM 1623 C CA . THR A 1 206 ? 3.230 -12.201 -1.803 1.00 89.06 206 THR A CA 1
ATOM 1624 C C . THR A 1 206 ? 3.702 -10.747 -1.621 1.00 89.06 206 THR A C 1
ATOM 1626 O O . THR A 1 206 ? 4.281 -10.150 -2.526 1.00 89.06 206 THR A O 1
ATOM 1629 N N . LEU A 1 207 ? 3.561 -10.189 -0.410 1.00 91.25 207 LEU A N 1
ATOM 1630 C CA . LEU A 1 207 ? 4.113 -8.877 -0.045 1.00 91.25 207 LEU A CA 1
ATOM 1631 C C . LEU A 1 207 ? 5.645 -8.827 -0.124 1.00 91.25 207 LEU A C 1
ATOM 1633 O O . LEU A 1 207 ? 6.198 -7.781 -0.458 1.00 91.25 207 LEU A O 1
ATOM 1637 N N . ARG A 1 208 ? 6.343 -9.936 0.153 1.00 90.12 208 ARG A N 1
ATOM 1638 C CA . ARG A 1 208 ? 7.801 -10.012 -0.003 1.00 90.12 208 ARG A CA 1
ATOM 1639 C C . ARG A 1 208 ? 8.207 -9.933 -1.470 1.00 90.12 208 ARG A C 1
ATOM 1641 O O . ARG A 1 208 ? 9.154 -9.217 -1.773 1.00 90.12 208 ARG A O 1
ATOM 1648 N N . ILE A 1 209 ? 7.486 -10.622 -2.356 1.00 91.06 209 ILE A N 1
ATOM 1649 C CA . ILE A 1 209 ? 7.727 -10.542 -3.804 1.00 91.06 209 ILE A CA 1
ATOM 1650 C C . ILE A 1 209 ? 7.583 -9.084 -4.256 1.00 91.06 209 ILE A C 1
ATOM 1652 O O . ILE A 1 209 ? 8.500 -8.539 -4.861 1.00 91.06 209 ILE A O 1
ATOM 1656 N N . LEU A 1 210 ? 6.500 -8.406 -3.859 1.00 92.81 210 LEU A N 1
ATOM 1657 C CA . LEU A 1 210 ? 6.308 -6.980 -4.154 1.00 92.81 210 LEU A CA 1
ATOM 1658 C C . LEU A 1 210 ? 7.390 -6.083 -3.551 1.00 92.81 210 LEU A C 1
ATOM 1660 O O . LEU A 1 210 ? 7.840 -5.151 -4.207 1.00 92.81 210 LEU A O 1
ATOM 1664 N N . ARG A 1 211 ? 7.840 -6.348 -2.319 1.00 93.31 211 ARG A N 1
ATOM 1665 C CA . ARG A 1 211 ? 8.969 -5.620 -1.722 1.00 93.31 211 ARG A CA 1
ATOM 1666 C C . ARG A 1 211 ? 10.210 -5.753 -2.591 1.00 93.31 211 ARG A C 1
ATOM 1668 O O . ARG A 1 211 ? 10.851 -4.752 -2.904 1.00 93.31 211 ARG A O 1
ATOM 1675 N N . ASP A 1 212 ? 10.555 -6.974 -2.964 1.00 91.88 212 ASP A N 1
ATOM 1676 C CA . ASP A 1 212 ? 11.761 -7.229 -3.732 1.00 91.88 212 ASP A CA 1
ATOM 1677 C C . ASP A 1 212 ? 11.632 -6.595 -5.135 1.00 91.88 212 ASP A C 1
ATOM 1679 O O . ASP A 1 212 ? 12.538 -5.874 -5.547 1.00 91.88 212 ASP A O 1
ATOM 1683 N N . LEU A 1 213 ? 10.465 -6.683 -5.786 1.00 91.94 213 LEU A N 1
ATOM 1684 C CA . LEU A 1 213 ? 10.169 -5.978 -7.041 1.00 91.94 213 LEU A CA 1
ATOM 1685 C C . LEU A 1 213 ? 10.157 -4.443 -6.908 1.00 91.94 213 LEU A C 1
ATOM 1687 O O . LEU A 1 213 ? 10.519 -3.742 -7.844 1.00 91.94 213 LEU A O 1
ATOM 1691 N N . TYR A 1 214 ? 9.780 -3.859 -5.775 1.00 93.00 214 TYR A N 1
ATOM 1692 C CA . TYR A 1 214 ? 9.785 -2.398 -5.628 1.00 93.00 214 TYR A CA 1
ATOM 1693 C C . TYR A 1 214 ? 11.167 -1.828 -5.328 1.00 93.00 214 TYR A C 1
ATOM 1695 O O . TYR A 1 214 ? 11.466 -0.708 -5.761 1.00 93.00 214 TYR A O 1
ATOM 1703 N N . PHE A 1 215 ? 11.998 -2.571 -4.595 1.00 91.75 215 PHE A N 1
ATOM 1704 C CA . PHE A 1 215 ? 13.239 -2.051 -4.021 1.00 91.75 215 PHE A CA 1
ATOM 1705 C C . PHE A 1 215 ? 14.524 -2.645 -4.611 1.00 91.75 215 PHE A C 1
ATOM 1707 O O . PHE A 1 215 ? 15.580 -2.040 -4.412 1.00 91.75 215 PHE A O 1
ATOM 1714 N N . ARG A 1 216 ? 14.465 -3.772 -5.333 1.00 89.19 216 ARG A N 1
ATOM 1715 C CA . ARG A 1 216 ? 15.627 -4.394 -5.987 1.00 89.19 216 ARG A CA 1
ATOM 1716 C C . ARG A 1 216 ? 15.537 -4.242 -7.498 1.00 89.19 216 ARG A C 1
ATOM 1718 O O . ARG A 1 216 ? 14.553 -4.648 -8.106 1.00 89.19 216 ARG A O 1
ATOM 1725 N N . ASP A 1 217 ? 16.584 -3.721 -8.118 1.00 77.38 217 ASP A N 1
ATOM 1726 C CA . ASP A 1 217 ? 16.697 -3.633 -9.578 1.00 77.38 217 ASP A CA 1
ATOM 1727 C C . ASP A 1 217 ? 17.406 -4.880 -10.122 1.00 77.38 217 ASP A C 1
ATOM 1729 O O . ASP A 1 217 ? 18.465 -4.795 -10.732 1.00 77.38 217 ASP A O 1
ATOM 1733 N N . ASP A 1 218 ? 16.847 -6.051 -9.810 1.00 78.31 218 ASP A N 1
ATOM 1734 C CA . ASP A 1 218 ? 17.333 -7.340 -10.301 1.00 78.31 218 ASP A CA 1
ATOM 1735 C C . ASP A 1 218 ? 16.480 -7.785 -11.493 1.00 78.31 218 ASP A C 1
ATOM 1737 O O . ASP A 1 218 ? 15.270 -7.988 -11.356 1.00 78.31 218 ASP A O 1
ATOM 1741 N N . ASP A 1 219 ? 17.101 -7.894 -12.665 1.00 70.94 219 ASP A N 1
ATOM 1742 C CA . ASP A 1 219 ? 16.433 -8.326 -13.893 1.00 70.94 219 ASP A CA 1
ATOM 1743 C C . ASP A 1 219 ? 16.122 -9.835 -13.867 1.00 70.94 219 ASP A C 1
ATOM 1745 O O . ASP A 1 219 ? 15.163 -10.271 -14.506 1.00 70.94 219 ASP A O 1
ATOM 1749 N N . ASN A 1 220 ? 16.837 -10.632 -13.059 1.00 76.00 220 ASN A N 1
ATOM 1750 C CA . ASN A 1 220 ? 16.568 -12.068 -12.918 1.00 76.00 220 ASN A CA 1
ATOM 1751 C C . ASN A 1 220 ? 15.199 -12.330 -12.277 1.00 76.00 220 ASN A C 1
ATOM 1753 O O . ASN A 1 220 ? 14.520 -13.287 -12.646 1.00 76.00 220 ASN A O 1
ATOM 1757 N N . MET A 1 221 ? 14.740 -11.430 -11.399 1.00 74.25 221 MET A N 1
ATOM 1758 C CA . MET A 1 221 ? 13.408 -11.504 -10.784 1.00 74.25 221 MET A CA 1
ATOM 1759 C C . MET A 1 221 ? 12.279 -11.457 -11.816 1.00 74.25 221 MET A C 1
ATOM 1761 O O . MET A 1 221 ? 11.233 -12.064 -11.599 1.00 74.25 221 MET A O 1
ATOM 1765 N N . VAL A 1 222 ? 12.465 -10.752 -12.938 1.00 76.81 222 VAL A N 1
ATOM 1766 C CA . VAL A 1 222 ? 11.449 -10.700 -14.000 1.00 76.81 222 VAL A CA 1
ATOM 1767 C C . VAL A 1 222 ? 11.290 -12.073 -14.640 1.00 76.81 222 VAL A C 1
ATOM 1769 O O . VAL A 1 222 ? 10.168 -12.499 -14.885 1.00 76.81 222 VAL A O 1
ATOM 1772 N N . THR A 1 223 ? 12.392 -12.787 -14.854 1.00 75.69 223 THR A N 1
ATOM 1773 C CA . THR A 1 223 ? 12.378 -14.140 -15.419 1.00 75.69 223 THR A CA 1
ATOM 1774 C C . THR A 1 223 ? 11.829 -15.158 -14.418 1.00 75.69 223 THR A C 1
ATOM 1776 O O . THR A 1 223 ? 10.968 -15.959 -14.773 1.00 75.69 223 THR A O 1
ATOM 1779 N N . GLU A 1 224 ? 12.288 -15.109 -13.164 1.00 80.56 224 GLU A N 1
ATOM 1780 C CA . GLU A 1 224 ? 11.891 -16.057 -12.114 1.00 80.56 224 GLU A CA 1
ATOM 1781 C C . GLU A 1 224 ? 10.411 -15.922 -11.734 1.00 80.56 224 GLU A C 1
ATOM 1783 O O . GLU A 1 224 ? 9.687 -16.914 -11.687 1.00 80.56 224 GLU A O 1
ATOM 1788 N N . VAL A 1 225 ? 9.943 -14.694 -11.494 1.00 80.50 225 VAL A N 1
ATOM 1789 C CA . VAL A 1 225 ? 8.561 -14.425 -11.063 1.00 80.50 225 VAL A CA 1
ATOM 1790 C C . VAL A 1 225 ? 7.619 -14.305 -12.266 1.00 80.50 225 VAL A C 1
ATOM 1792 O O . VAL A 1 225 ? 6.449 -14.677 -12.186 1.00 80.50 225 VAL A O 1
ATOM 1795 N N . GLY A 1 226 ? 8.101 -13.821 -13.413 1.00 75.12 226 GLY A N 1
ATOM 1796 C CA . GLY A 1 226 ? 7.282 -13.621 -14.612 1.00 75.12 226 GLY A CA 1
ATOM 1797 C C . GLY A 1 226 ? 6.689 -14.902 -15.188 1.00 75.12 226 GLY A C 1
ATOM 1798 O O . GLY A 1 226 ? 5.578 -14.857 -15.714 1.00 75.12 226 GLY A O 1
ATOM 1799 N N . ALA A 1 227 ? 7.369 -16.041 -15.024 1.00 76.81 227 ALA A N 1
ATOM 1800 C CA . ALA A 1 227 ? 6.841 -17.345 -15.418 1.00 76.81 227 ALA A CA 1
ATOM 1801 C C . ALA A 1 227 ? 5.588 -17.738 -14.612 1.00 76.81 227 ALA A C 1
ATOM 1803 O O . ALA A 1 227 ? 4.643 -18.296 -15.168 1.00 76.81 227 ALA A O 1
ATOM 1804 N N . GLU A 1 228 ? 5.555 -17.416 -13.316 1.00 81.56 228 GLU A N 1
ATOM 1805 C CA . GLU A 1 228 ? 4.424 -17.715 -12.429 1.00 81.56 228 GLU A CA 1
ATOM 1806 C C . GLU A 1 228 ? 3.246 -16.759 -12.673 1.00 81.56 228 GLU A C 1
ATOM 1808 O O . GLU A 1 228 ? 2.089 -17.181 -12.689 1.00 81.56 228 GLU A O 1
ATOM 1813 N N . TYR A 1 229 ? 3.531 -15.476 -12.914 1.00 77.31 229 TYR A N 1
ATOM 1814 C CA . TYR A 1 229 ? 2.512 -14.423 -12.976 1.00 77.31 229 TYR A CA 1
ATOM 1815 C C . TYR A 1 229 ? 2.106 -14.009 -14.400 1.00 77.31 229 TYR A C 1
ATOM 1817 O O . TYR A 1 229 ? 1.269 -13.122 -14.538 1.00 77.31 229 TYR A O 1
ATOM 1825 N N . ARG A 1 230 ? 2.632 -14.662 -15.447 1.00 67.75 230 ARG A N 1
ATOM 1826 C CA . ARG A 1 230 ? 2.386 -14.350 -16.871 1.00 67.75 230 ARG A CA 1
ATOM 1827 C C . ARG A 1 230 ? 2.648 -12.876 -17.190 1.00 67.75 230 ARG A C 1
ATOM 1829 O O . ARG A 1 230 ? 1.726 -12.084 -17.363 1.00 67.75 230 ARG A O 1
ATOM 1836 N N . ALA A 1 231 ? 3.925 -12.514 -17.295 1.00 58.78 231 ALA A N 1
ATOM 1837 C CA . ALA A 1 231 ? 4.357 -11.154 -17.642 1.00 58.78 231 ALA A CA 1
ATOM 1838 C C . ALA A 1 231 ? 3.941 -10.681 -19.062 1.00 58.78 231 ALA A C 1
ATOM 1840 O O . ALA A 1 231 ? 4.243 -9.549 -19.434 1.00 58.78 231 ALA A O 1
ATOM 1841 N N . ASP A 1 232 ? 3.243 -11.520 -19.833 1.00 54.72 232 ASP A N 1
ATOM 1842 C CA . ASP A 1 232 ? 2.821 -11.288 -21.222 1.00 54.72 232 ASP A CA 1
ATOM 1843 C C . ASP A 1 232 ? 1.552 -10.422 -21.347 1.00 54.72 232 ASP A C 1
ATOM 1845 O O . ASP A 1 232 ? 1.024 -10.268 -22.450 1.00 54.72 232 ASP A O 1
ATOM 1849 N N . GLY A 1 233 ? 1.033 -9.900 -20.228 1.00 55.91 233 GLY A N 1
ATOM 1850 C CA . GLY A 1 233 ? -0.153 -9.041 -20.205 1.00 55.91 233 GLY A CA 1
ATOM 1851 C C . GLY A 1 233 ? -0.034 -7.888 -21.203 1.00 55.91 233 GLY A C 1
ATOM 1852 O O . GLY A 1 233 ? 1.021 -7.267 -21.334 1.00 55.91 233 GLY A O 1
ATOM 1853 N N . VAL A 1 234 ? -1.111 -7.629 -21.940 1.00 57.84 234 VAL A N 1
ATOM 1854 C CA . VAL A 1 234 ? -1.184 -6.536 -22.918 1.00 57.84 234 VAL A CA 1
ATOM 1855 C C . VAL A 1 234 ? -1.483 -5.212 -22.209 1.00 57.84 234 VAL A C 1
ATOM 1857 O O . VAL A 1 234 ? -2.171 -5.203 -21.191 1.00 57.84 234 VAL A O 1
ATOM 1860 N N . ASP A 1 235 ? -1.019 -4.082 -22.754 1.00 62.47 235 ASP A N 1
ATOM 1861 C CA . ASP A 1 235 ? -1.256 -2.734 -22.193 1.00 62.47 235 ASP A CA 1
ATOM 1862 C C . ASP A 1 235 ? -2.748 -2.458 -21.889 1.00 62.47 235 ASP A C 1
ATOM 1864 O O . ASP A 1 235 ? -3.079 -1.742 -20.941 1.00 62.47 235 ASP A O 1
ATOM 1868 N N . GLU A 1 236 ? -3.660 -3.061 -22.659 1.00 65.31 236 GLU A N 1
ATOM 1869 C CA . GLU A 1 236 ? -5.115 -3.001 -22.460 1.00 65.31 236 GLU A CA 1
ATOM 1870 C C . GLU A 1 236 ? -5.568 -3.588 -21.116 1.00 65.31 236 GLU A C 1
ATOM 1872 O O . GLU A 1 236 ? -6.452 -3.025 -20.471 1.00 65.31 236 GLU A O 1
ATOM 1877 N N . GLU A 1 237 ? -4.933 -4.668 -20.649 1.00 72.38 237 GLU A N 1
ATOM 1878 C CA . GLU A 1 237 ? -5.274 -5.338 -19.386 1.00 72.38 237 GLU A CA 1
ATOM 1879 C C . GLU A 1 237 ? -5.081 -4.405 -18.184 1.00 72.38 237 GLU A C 1
ATOM 1881 O O . GLU A 1 237 ? -5.841 -4.437 -17.215 1.00 72.38 237 GLU A O 1
ATOM 1886 N N . PHE A 1 238 ? -4.081 -3.530 -18.263 1.00 70.38 238 PHE A N 1
ATOM 1887 C CA . PHE A 1 238 ? -3.753 -2.580 -17.206 1.00 70.38 238 PHE A CA 1
ATOM 1888 C C . PHE A 1 238 ? -4.371 -1.194 -17.424 1.00 70.38 238 PHE A C 1
ATOM 1890 O O . PHE A 1 238 ? -4.100 -0.271 -16.649 1.00 70.38 238 PHE A O 1
ATOM 1897 N N . GLY A 1 239 ? -5.199 -1.029 -18.463 1.00 62.94 239 GLY A N 1
ATOM 1898 C CA . GLY A 1 239 ? -5.766 0.265 -18.836 1.00 62.94 239 GLY A CA 1
ATOM 1899 C C . GLY A 1 239 ? -4.693 1.290 -19.213 1.00 62.94 239 GLY A C 1
ATOM 1900 O O . GLY A 1 239 ? -4.852 2.471 -18.920 1.00 62.94 239 GLY A O 1
ATOM 1901 N N . LEU A 1 240 ? -3.580 0.833 -19.797 1.00 63.12 240 LEU A N 1
ATOM 1902 C CA . LEU A 1 240 ? -2.495 1.674 -20.314 1.00 63.12 240 LEU A CA 1
ATOM 1903 C C . LEU A 1 240 ? -2.641 1.944 -21.823 1.00 63.12 240 LEU A C 1
ATOM 1905 O O . LEU A 1 240 ? -1.864 2.704 -22.398 1.00 63.12 240 LEU A O 1
ATOM 1909 N N . ALA A 1 241 ? -3.642 1.353 -22.480 1.00 53.28 241 ALA A N 1
ATOM 1910 C CA . ALA A 1 241 ? -3.946 1.634 -23.876 1.00 53.28 241 ALA A CA 1
ATOM 1911 C C . ALA A 1 241 ? -4.428 3.089 -24.040 1.00 53.28 241 ALA A C 1
ATOM 1913 O O . ALA A 1 241 ? -5.491 3.460 -23.548 1.00 53.28 241 ALA A O 1
ATOM 1914 N N . GLY A 1 242 ? -3.635 3.913 -24.732 1.00 44.69 242 GLY A N 1
ATOM 1915 C CA . GLY A 1 242 ? -3.988 5.296 -25.078 1.00 44.69 242 GLY A CA 1
ATOM 1916 C C . GLY A 1 242 ? -3.313 6.394 -24.250 1.00 44.69 242 GLY A C 1
ATOM 1917 O O . GLY A 1 242 ? -3.406 7.554 -24.641 1.00 44.69 242 GLY A O 1
ATOM 1918 N N . VAL A 1 243 ? -2.576 6.071 -23.178 1.00 45.62 243 VAL A N 1
ATOM 1919 C CA . VAL A 1 243 ? -1.706 7.059 -22.513 1.00 45.62 243 VAL A CA 1
ATOM 1920 C C . VAL A 1 243 ? -0.443 7.247 -23.349 1.00 45.62 243 VAL A C 1
ATOM 1922 O O . VAL A 1 243 ? 0.521 6.485 -23.247 1.00 45.62 243 VAL A O 1
ATOM 1925 N N . GLY A 1 244 ? -0.451 8.266 -24.212 1.00 38.84 244 GLY A N 1
ATOM 1926 C CA . GLY A 1 244 ? 0.783 8.806 -24.773 1.00 38.84 244 GLY A CA 1
ATOM 1927 C C . GLY A 1 244 ? 1.752 9.126 -23.633 1.00 38.84 244 GLY A C 1
ATOM 1928 O O . GLY A 1 244 ? 1.335 9.577 -22.566 1.00 38.84 244 GLY A O 1
ATOM 1929 N N . LEU A 1 245 ? 3.050 8.885 -23.840 1.00 42.19 245 LEU A N 1
ATOM 1930 C CA . LEU A 1 245 ? 4.111 9.105 -22.840 1.00 42.19 245 LEU A CA 1
ATOM 1931 C C . LEU A 1 245 ? 4.193 10.559 -22.319 1.00 42.19 245 LEU A C 1
ATOM 1933 O O . LEU A 1 245 ? 4.963 10.833 -21.399 1.00 42.19 245 LEU A O 1
ATOM 1937 N N . ASP A 1 246 ? 3.373 11.451 -22.868 1.00 36.25 246 ASP A N 1
ATOM 1938 C CA . ASP A 1 246 ? 3.318 12.881 -22.605 1.00 36.25 246 ASP A CA 1
ATOM 1939 C C . ASP A 1 246 ? 2.241 13.259 -21.558 1.00 36.25 246 ASP A C 1
ATOM 1941 O O . ASP A 1 246 ? 2.268 14.370 -21.034 1.00 36.25 246 ASP A O 1
ATOM 1945 N N . GLU A 1 247 ? 1.335 12.337 -21.187 1.00 40.31 247 GLU A N 1
ATOM 1946 C CA . GLU A 1 247 ? 0.200 12.593 -20.275 1.00 40.31 247 GLU A CA 1
ATOM 1947 C C . GLU A 1 247 ? 0.214 11.745 -18.987 1.00 40.31 247 GLU A C 1
ATOM 1949 O O . GLU A 1 247 ? -0.827 11.385 -18.442 1.00 40.31 247 GLU A O 1
ATOM 1954 N N . VAL A 1 248 ? 1.383 11.491 -18.391 1.00 40.59 248 VAL A N 1
ATOM 1955 C CA . VAL A 1 248 ? 1.442 11.195 -16.939 1.00 40.59 248 VAL A CA 1
ATOM 1956 C C . VAL A 1 248 ? 1.249 12.491 -16.142 1.00 40.59 248 VAL A C 1
ATOM 1958 O O . VAL A 1 248 ? 2.095 12.920 -15.357 1.00 40.59 248 VAL A O 1
ATOM 1961 N N . GLY A 1 249 ? 0.120 13.152 -16.399 1.00 37.78 249 GLY A N 1
ATOM 1962 C CA . GLY A 1 249 ? -0.394 14.238 -15.591 1.00 37.78 249 GLY A CA 1
ATOM 1963 C C . GLY A 1 249 ? -0.798 13.678 -14.235 1.00 37.78 249 GLY A C 1
ATOM 1964 O O . GLY A 1 249 ? -1.437 12.633 -14.143 1.00 37.78 249 GLY A O 1
ATOM 1965 N N . LEU A 1 250 ? -0.403 14.372 -13.170 1.00 41.06 250 LEU A N 1
ATOM 1966 C CA . LEU A 1 250 ? -1.062 14.254 -11.876 1.00 41.06 250 LEU A CA 1
ATOM 1967 C C . LEU A 1 250 ? -2.559 14.432 -12.141 1.00 41.06 250 LEU A C 1
ATOM 1969 O O . LEU A 1 250 ? -2.980 15.558 -12.401 1.00 41.06 250 LEU A O 1
ATOM 1973 N N . GLU A 1 251 ? -3.329 13.341 -12.156 1.00 43.88 251 GLU A N 1
ATOM 1974 C CA . GLU A 1 251 ? -4.778 13.413 -12.308 1.00 43.88 251 GLU A CA 1
ATOM 1975 C C . GLU A 1 251 ? -5.295 14.308 -11.175 1.00 43.88 251 GLU A C 1
ATOM 1977 O O . GLU A 1 251 ? -5.288 13.962 -9.989 1.00 43.88 251 GLU A O 1
ATOM 1982 N N . GLY A 1 252 ? -5.634 15.541 -11.548 1.00 40.59 252 GLY A N 1
ATOM 1983 C CA . GLY A 1 252 ? -6.470 16.409 -10.757 1.00 40.59 252 GLY A CA 1
ATOM 1984 C C . GLY A 1 252 ? -7.844 15.779 -10.784 1.00 40.59 252 GLY A C 1
ATOM 1985 O O . GLY A 1 252 ? -8.597 16.007 -11.724 1.00 40.59 252 GLY A O 1
ATOM 1986 N N . ASP A 1 253 ? -8.129 14.948 -9.785 1.00 44.62 253 ASP A N 1
ATOM 1987 C CA . ASP A 1 253 ? -9.470 14.433 -9.559 1.00 44.62 253 ASP A CA 1
ATOM 1988 C C . ASP A 1 253 ? -10.395 15.631 -9.344 1.00 44.62 253 ASP A C 1
ATOM 1990 O O . ASP A 1 253 ? -10.397 16.276 -8.289 1.00 44.62 253 ASP A O 1
ATOM 1994 N N . ALA A 1 254 ? -11.130 15.947 -10.408 1.00 40.00 254 ALA A N 1
ATOM 1995 C CA . ALA A 1 254 ? -12.288 16.802 -10.370 1.00 40.00 254 ALA A CA 1
ATOM 1996 C C . ALA A 1 254 ? -13.262 16.254 -9.326 1.00 40.00 254 ALA A C 1
ATOM 1998 O O . ALA A 1 254 ? -13.441 15.047 -9.157 1.00 40.00 254 ALA A O 1
ATOM 1999 N N . GLU A 1 255 ? -13.831 17.197 -8.595 1.00 51.06 255 GLU A N 1
ATOM 2000 C CA . GLU A 1 255 ? -14.788 16.998 -7.529 1.00 51.06 255 GLU A CA 1
ATOM 2001 C C . GLU A 1 255 ? -15.909 16.048 -7.953 1.00 51.06 255 GLU A C 1
ATOM 2003 O O . GLU A 1 255 ? -16.629 16.321 -8.908 1.00 51.06 255 GLU A O 1
ATOM 2008 N N . ASP A 1 256 ? -16.094 14.966 -7.198 1.00 38.16 256 ASP A N 1
ATOM 2009 C CA . ASP A 1 256 ? -17.329 14.194 -7.244 1.00 38.16 256 ASP A CA 1
ATOM 2010 C C . ASP A 1 256 ? -17.990 14.309 -5.870 1.00 38.16 256 ASP A C 1
ATOM 2012 O O . ASP A 1 256 ? -17.704 13.579 -4.913 1.00 38.16 256 ASP A O 1
ATOM 2016 N N . GLY A 1 257 ? -18.812 15.353 -5.757 1.00 32.44 257 GLY A N 1
ATOM 2017 C CA . GLY A 1 257 ? -19.659 15.666 -4.616 1.00 32.44 257 GLY A CA 1
ATOM 2018 C C . GLY A 1 257 ? -20.814 14.679 -4.485 1.00 32.44 257 GLY A C 1
ATOM 2019 O O . GLY A 1 257 ? -21.975 15.075 -4.529 1.00 32.44 257 GLY A O 1
ATOM 2020 N N . LEU A 1 258 ? -20.515 13.397 -4.277 1.00 35.94 258 LEU A N 1
ATOM 2021 C CA . LEU A 1 258 ? -21.514 12.428 -3.839 1.00 35.94 258 LEU A CA 1
ATOM 2022 C C . LEU A 1 258 ? -21.719 12.583 -2.331 1.00 35.94 258 LEU A C 1
ATOM 2024 O O . LEU A 1 258 ? -21.069 11.950 -1.495 1.00 35.94 258 LEU A O 1
ATOM 2028 N N . ARG A 1 259 ? -22.627 13.506 -2.009 1.00 33.06 259 ARG A N 1
ATOM 2029 C CA . ARG A 1 259 ? -23.302 13.619 -0.720 1.00 33.06 259 ARG A CA 1
ATOM 2030 C C . ARG A 1 259 ? -24.000 12.286 -0.455 1.00 33.06 259 ARG A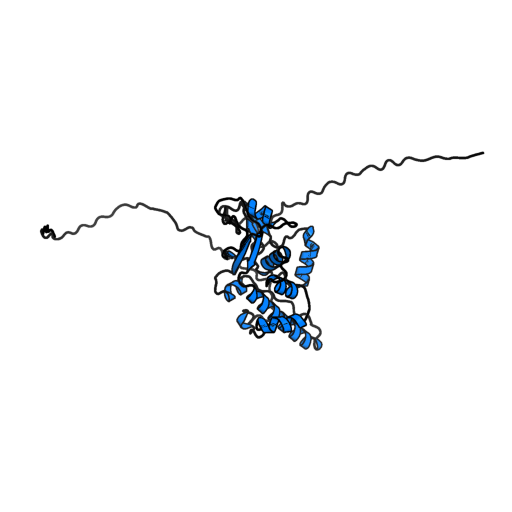 C 1
ATOM 2032 O O . ARG A 1 259 ? -24.923 11.921 -1.173 1.00 33.06 259 ARG A O 1
ATOM 2039 N N . TRP A 1 260 ? -23.546 11.564 0.563 1.00 36.28 260 TRP A N 1
ATOM 2040 C CA . TRP A 1 260 ? -24.314 10.466 1.136 1.00 36.28 260 TRP A CA 1
ATOM 2041 C C . TRP A 1 260 ? -25.572 11.087 1.747 1.00 36.28 260 TRP A C 1
ATOM 2043 O O . TRP A 1 260 ? -25.484 11.788 2.754 1.00 36.28 260 TRP A O 1
ATOM 2053 N N . THR A 1 261 ? -26.720 10.930 1.095 1.00 33.75 261 THR A N 1
ATOM 2054 C CA . THR A 1 261 ? -28.007 11.053 1.773 1.00 33.75 261 THR A CA 1
ATOM 2055 C C . THR A 1 261 ? -28.404 9.654 2.206 1.00 33.75 261 THR A C 1
ATOM 2057 O O . THR A 1 261 ? -28.607 8.771 1.375 1.00 33.75 261 THR A O 1
ATOM 2060 N N . ASP A 1 262 ? -28.432 9.456 3.521 1.00 35.53 262 ASP A N 1
ATOM 2061 C CA . ASP A 1 262 ? -29.126 8.347 4.160 1.00 35.53 262 ASP A CA 1
ATOM 2062 C C . ASP A 1 262 ? -30.616 8.468 3.829 1.00 35.53 262 ASP A C 1
ATOM 2064 O O . ASP A 1 262 ? -31.351 9.200 4.489 1.00 35.53 262 ASP A O 1
ATOM 2068 N N . ASP A 1 263 ? -31.072 7.751 2.805 1.00 39.91 263 ASP A N 1
ATOM 2069 C CA . ASP A 1 263 ? -32.493 7.453 2.653 1.00 39.91 263 ASP A CA 1
ATOM 2070 C C . ASP A 1 263 ? -32.822 6.271 3.556 1.00 39.91 263 ASP A C 1
ATOM 2072 O O . ASP A 1 263 ? -32.857 5.104 3.163 1.00 39.91 263 ASP A O 1
ATOM 2076 N N . SER A 1 264 ? -33.033 6.590 4.825 1.00 46.62 264 SER A N 1
ATOM 2077 C CA . SER A 1 264 ? -33.820 5.770 5.727 1.00 46.62 264 SER A CA 1
ATOM 2078 C C . SER A 1 264 ? -34.464 6.675 6.766 1.00 46.62 264 SER A C 1
ATOM 2080 O O . SER A 1 264 ? -33.799 7.175 7.667 1.00 46.62 264 SER A O 1
ATOM 2082 N N . ASN A 1 265 ? -35.791 6.764 6.654 1.00 38.78 265 ASN A N 1
ATOM 2083 C CA . ASN A 1 265 ? -36.744 7.132 7.698 1.00 38.78 265 ASN A CA 1
ATOM 2084 C C . ASN A 1 265 ? -37.228 8.596 7.726 1.00 38.78 265 ASN A C 1
ATOM 2086 O O . ASN A 1 265 ? -36.765 9.399 8.529 1.00 38.78 265 ASN A O 1
ATOM 2090 N N . SER A 1 266 ? -38.284 8.866 6.952 1.00 40.12 266 SER A N 1
ATOM 2091 C CA . SER A 1 266 ? -39.306 9.860 7.303 1.00 40.12 266 SER A CA 1
ATOM 2092 C C . SER A 1 266 ? -40.682 9.304 6.947 1.00 40.12 266 SER A C 1
ATOM 2094 O O . SER A 1 266 ? -41.095 9.283 5.793 1.00 40.12 266 SER A O 1
ATOM 2096 N N . ILE A 1 267 ? -41.360 8.802 7.975 1.00 44.16 267 ILE A N 1
ATOM 2097 C CA . ILE A 1 267 ? -42.806 8.604 8.009 1.00 44.16 267 ILE A CA 1
ATOM 2098 C C . ILE A 1 267 ? -43.431 9.998 7.935 1.00 44.16 267 ILE A C 1
ATOM 2100 O O . ILE A 1 267 ? -43.331 10.758 8.897 1.00 44.16 267 ILE A O 1
ATOM 2104 N N . GLU A 1 268 ? -44.086 10.322 6.826 1.00 48.25 268 GLU A N 1
ATOM 2105 C CA . GLU A 1 268 ? -45.019 11.442 6.771 1.00 48.25 268 GLU A CA 1
ATOM 2106 C C . GLU A 1 268 ? -46.441 10.891 6.706 1.00 48.25 268 GLU A C 1
ATOM 2108 O O . GLU A 1 268 ? -46.848 10.216 5.763 1.00 48.25 268 GLU A O 1
ATOM 2113 N N . LYS A 1 269 ? -47.171 11.159 7.792 1.00 48.03 269 LYS A N 1
ATOM 2114 C CA . LYS A 1 269 ? -48.627 11.210 7.808 1.00 48.03 269 LYS A CA 1
ATOM 2115 C C . LYS A 1 269 ? -49.065 12.340 6.877 1.00 48.03 269 LYS A C 1
ATOM 2117 O O . LYS A 1 269 ? -48.598 13.464 7.043 1.00 48.03 269 LYS A O 1
ATOM 2122 N N . GLY A 1 270 ? -49.991 12.044 5.980 1.00 39.38 270 GLY A N 1
ATOM 2123 C CA . GLY A 1 270 ? -50.745 13.028 5.218 1.00 39.38 270 GLY A CA 1
ATOM 2124 C C . GLY A 1 270 ? -52.147 12.482 5.009 1.00 39.38 270 GLY A C 1
ATOM 2125 O O . GLY A 1 270 ? -52.300 11.432 4.389 1.00 39.38 270 GLY A O 1
ATOM 2126 N N . ASP A 1 271 ? -53.105 13.157 5.630 1.00 46.53 271 ASP A N 1
ATOM 2127 C CA . ASP A 1 271 ? -54.538 12.900 5.585 1.00 46.53 271 ASP A CA 1
ATOM 2128 C C . ASP A 1 271 ? -55.159 13.263 4.217 1.00 46.53 271 ASP A C 1
ATOM 2130 O O . ASP A 1 271 ? -54.591 14.045 3.454 1.00 46.53 271 ASP A O 1
ATOM 2134 N N . ASP A 1 272 ? -56.356 12.703 4.015 1.00 48.03 272 ASP A N 1
ATOM 2135 C CA . ASP A 1 272 ? -57.475 13.141 3.166 1.00 48.03 272 ASP A CA 1
ATOM 2136 C C . ASP A 1 272 ? -57.357 13.057 1.629 1.00 48.03 272 ASP A C 1
ATOM 2138 O O . ASP A 1 272 ? -56.595 13.767 0.983 1.00 48.03 272 ASP A O 1
ATOM 2142 N N . ASP A 1 273 ? -58.199 12.209 1.021 1.00 53.44 273 ASP A N 1
ATOM 2143 C CA . ASP A 1 273 ? -59.332 12.716 0.230 1.00 53.44 273 ASP A CA 1
ATOM 2144 C C . ASP A 1 273 ? -60.308 11.599 -0.193 1.00 53.44 273 ASP A C 1
ATOM 2146 O O . ASP A 1 273 ? -59.938 10.512 -0.645 1.00 53.44 273 ASP A O 1
ATOM 2150 N N . GLU A 1 274 ? -61.587 11.921 -0.020 1.00 55.03 274 GLU A N 1
ATOM 2151 C CA . GLU A 1 274 ? -62.792 11.160 -0.341 1.00 55.03 274 GLU A CA 1
ATOM 2152 C C . GLU A 1 274 ? -62.887 10.793 -1.829 1.00 55.03 274 GLU A C 1
ATOM 2154 O O . GLU A 1 274 ? -62.695 11.668 -2.672 1.00 55.03 274 GLU A O 1
ATOM 2159 N N . LYS A 1 275 ? -63.329 9.563 -2.144 1.00 55.44 275 LYS A N 1
ATOM 2160 C CA . LYS A 1 275 ? -64.307 9.301 -3.220 1.00 55.44 275 LYS A CA 1
ATOM 2161 C C . LYS A 1 275 ? -65.184 8.091 -2.900 1.00 55.44 275 LYS A C 1
ATOM 2163 O O . LYS A 1 275 ? -64.709 6.961 -2.820 1.00 55.44 275 LYS A O 1
ATOM 2168 N N . ASP A 1 276 ? -66.466 8.404 -2.745 1.00 53.19 276 ASP A N 1
ATOM 2169 C CA . ASP A 1 276 ? -67.628 7.559 -3.011 1.00 53.19 276 ASP A CA 1
ATOM 2170 C C . ASP A 1 276 ? -67.485 6.790 -4.333 1.00 53.19 276 ASP A C 1
ATOM 2172 O O . ASP A 1 276 ? -67.086 7.370 -5.341 1.00 53.19 276 ASP A O 1
ATOM 2176 N N . GLU A 1 277 ? -67.870 5.516 -4.323 1.00 55.25 277 GLU A N 1
ATOM 2177 C CA . GLU A 1 277 ? -68.886 4.940 -5.216 1.00 55.25 277 GLU A CA 1
ATOM 2178 C C . GLU A 1 277 ? -69.103 3.473 -4.808 1.00 55.25 277 GLU A C 1
ATOM 2180 O O . GLU A 1 277 ? -68.159 2.699 -4.631 1.00 55.25 277 GLU A O 1
ATOM 2185 N N . GLY A 1 278 ? -70.365 3.128 -4.553 1.00 47.62 278 GLY A N 1
ATOM 2186 C CA . GLY A 1 278 ? -70.775 1.802 -4.116 1.00 47.62 278 GLY A CA 1
ATOM 2187 C C . GLY A 1 278 ? -70.720 0.763 -5.232 1.00 47.62 278 GLY A C 1
ATOM 2188 O O . GLY A 1 278 ? -70.682 1.103 -6.405 1.00 47.62 278 GLY A O 1
ATOM 2189 N N . ASP A 1 279 ? -70.741 -0.511 -4.851 1.00 44.16 279 ASP A N 1
ATOM 2190 C CA . ASP A 1 279 ? -71.834 -1.406 -5.235 1.00 44.16 279 ASP A CA 1
ATOM 2191 C C . ASP A 1 279 ? -71.670 -2.804 -4.616 1.00 44.16 279 ASP A C 1
ATOM 2193 O O . ASP A 1 279 ? -70.573 -3.333 -4.454 1.00 44.16 279 ASP A O 1
ATOM 2197 N N . GLU A 1 280 ? -72.832 -3.360 -4.278 1.00 50.56 280 GLU A N 1
ATOM 2198 C CA . GLU A 1 280 ? -73.177 -4.784 -4.200 1.00 50.56 280 GLU A CA 1
ATOM 2199 C C . GLU A 1 280 ? -72.432 -5.717 -3.223 1.00 50.56 280 GLU A C 1
ATOM 2201 O O . GLU A 1 280 ? -71.386 -6.307 -3.488 1.00 50.56 280 GLU A O 1
ATOM 2206 N N . MET A 1 281 ? -73.128 -5.996 -2.111 1.00 50.72 281 MET A N 1
ATOM 2207 C CA . MET A 1 281 ? -73.007 -7.264 -1.388 1.00 50.72 281 MET A CA 1
ATOM 2208 C C . MET A 1 281 ? -73.506 -8.433 -2.245 1.00 50.72 281 MET A C 1
ATOM 2210 O O . MET A 1 281 ? -74.551 -8.323 -2.891 1.00 50.72 281 MET A O 1
ATOM 2214 N N . PRO A 1 282 ? -72.891 -9.612 -2.075 1.00 59.03 282 PRO A N 1
ATOM 2215 C CA . PRO A 1 282 ? -73.724 -10.777 -1.827 1.00 59.03 282 PRO A CA 1
ATOM 2216 C C . PRO A 1 282 ? -73.300 -11.617 -0.619 1.00 59.03 282 PRO A C 1
ATOM 2218 O O . PRO A 1 282 ? -72.198 -11.545 -0.079 1.00 59.03 282 PRO A O 1
ATOM 2221 N N . GLU A 1 283 ? -74.294 -12.392 -0.212 1.00 41.06 283 GLU A N 1
ATOM 2222 C CA . GLU A 1 283 ? -74.471 -13.190 0.988 1.00 41.06 283 GLU A CA 1
ATOM 2223 C C . GLU A 1 283 ? -73.443 -14.310 1.247 1.00 41.06 283 GLU A C 1
ATOM 2225 O O . GLU A 1 283 ? -72.939 -14.969 0.343 1.00 41.06 283 GLU A O 1
ATOM 2230 N N . LEU A 1 284 ? -73.247 -14.551 2.551 1.00 47.69 284 LEU A N 1
ATOM 2231 C CA . LEU A 1 284 ? -73.210 -15.842 3.258 1.00 47.69 284 LEU A CA 1
ATOM 2232 C C . LEU A 1 284 ? -72.736 -17.087 2.489 1.00 47.69 284 LEU A C 1
ATOM 2234 O O . LEU A 1 284 ? -73.493 -17.624 1.692 1.00 47.69 284 LEU A O 1
ATOM 2238 N N . VAL A 1 285 ? -71.667 -17.732 2.980 1.00 51.56 285 VAL A N 1
ATOM 2239 C CA . VAL A 1 285 ? -71.784 -19.144 3.402 1.00 51.56 285 VAL A CA 1
ATOM 2240 C C . VAL A 1 285 ? -70.787 -19.482 4.518 1.00 51.56 285 VAL A C 1
ATOM 2242 O O . VAL A 1 285 ? -69.573 -19.385 4.358 1.00 51.56 285 VAL A O 1
ATOM 2245 N N . PHE A 1 286 ? -71.337 -19.923 5.647 1.00 46.47 286 PHE A N 1
ATOM 2246 C CA . PHE A 1 286 ? -70.667 -20.714 6.676 1.00 46.47 286 PHE A CA 1
ATOM 2247 C C . PHE A 1 286 ? -70.271 -22.083 6.110 1.00 46.47 286 PHE A C 1
ATOM 2249 O O . PHE A 1 286 ? -71.117 -22.747 5.517 1.00 46.47 286 PHE A O 1
ATOM 2256 N N . PHE A 1 287 ? -69.066 -22.570 6.410 1.00 49.16 287 PHE A N 1
ATOM 2257 C CA . PHE A 1 287 ? -68.834 -24.012 6.510 1.00 49.16 287 PHE A CA 1
ATOM 2258 C C . PHE A 1 287 ? -67.874 -24.340 7.655 1.00 49.16 287 PHE A C 1
ATOM 2260 O O . PHE A 1 287 ? -66.660 -24.191 7.549 1.00 49.16 287 PHE A O 1
ATOM 2267 N N . ASP A 1 288 ? -68.473 -24.844 8.732 1.00 49.75 288 ASP A N 1
ATOM 2268 C CA . ASP A 1 288 ? -67.872 -25.819 9.634 1.00 49.75 288 ASP A CA 1
ATOM 2269 C C . ASP A 1 288 ? -67.755 -27.183 8.930 1.00 49.75 288 ASP A C 1
ATOM 2271 O O . ASP A 1 288 ? -68.716 -27.653 8.313 1.00 49.75 288 ASP A O 1
ATOM 2275 N N . ARG A 1 289 ? -66.604 -27.848 9.090 1.00 45.94 289 ARG A N 1
ATOM 2276 C CA . ARG A 1 289 ? -66.425 -29.316 9.202 1.00 45.94 289 ARG A CA 1
ATOM 2277 C C . ARG A 1 289 ? -64.929 -29.589 9.401 1.00 45.94 289 ARG A C 1
ATOM 2279 O O . ARG A 1 289 ? -64.128 -29.225 8.554 1.00 45.94 289 ARG A O 1
ATOM 2286 N N . VAL A 1 290 ? -64.477 -30.048 10.569 1.00 45.16 290 VAL A N 1
ATOM 2287 C CA . VAL A 1 290 ? -64.510 -31.452 11.034 1.00 45.16 290 VAL A CA 1
ATOM 2288 C C . VAL A 1 290 ? -64.031 -32.415 9.949 1.00 45.16 290 VAL A C 1
ATOM 2290 O O . VAL A 1 290 ? -64.849 -32.799 9.115 1.00 45.16 290 VAL A O 1
ATOM 2293 N N . ILE A 1 291 ? -62.748 -32.801 10.004 1.00 57.34 291 ILE A N 1
ATOM 2294 C CA . ILE A 1 291 ? -62.248 -34.175 10.248 1.00 57.34 291 ILE A CA 1
ATOM 2295 C C . ILE A 1 291 ? -60.928 -34.051 11.015 1.00 57.34 291 ILE A C 1
ATOM 2297 O O . ILE A 1 291 ? -60.095 -33.221 10.591 1.00 57.34 291 ILE A O 1
#